Protein 3H2D (pdb70)

Nearest PDB structures (foldseek):
  6vpw-assembly1_A  TM=9.872E-01  e=1.056E-20  Vibrio vulnificus CMCP6
  6vpw-assembly1_B  TM=9.271E-01  e=1.042E-16  Vibrio vulnificus CMCP6
  3hm4-assembly1_B  TM=9.246E-01  e=8.366E-15  Oleidesulfovibrio alaskensis G20
  3h4y-assembly1_A-2  TM=9.123E-01  e=1.654E-13  Nitratidesulfovibrio vulgaris str. Hildenborough
  1xko-assembly1_A  TM=7.937E-01  e=7.129E-08  Thermotoga maritima

Organism: Shewanella oneidensis (strain ATCC 700550 / JCM 31522 / CIP 106686 / LMG 19005 / NCIMB 14063 / MR-1) (NCBI:txid211586)

CATH classification: 3.40.1550.10

Solvent-accessible surface area: 12640 Å² total

Secondary structure (DSSP, 8-state):
-HHHHHHHHHHHHHHHH--TT--EE----B---S---EEEEEEE--BTTB-EEEEEEE-HHHHHH--------SS--HHHHHHHHHHH--HHHHHHHHHHTT--------EEEEEEEE----SS-EE--EEETTEEEEEEEEE-/--GGGGHHHHHHHHHHHH-----PEE----B---S---EEEEEEE--BTTB-EEEEEEE-HHHHHH--------SS--HHHHHHHHHHH--HHHHHHHHHHTT--------EEEEEEEE---SSS-EE--EEETTEEEEEEEEE-

Radius of gyration: 18.41 Å; Cα contacts (8 Å, |Δi|>4): 681; chains: 2; bounding box: 40×49×47 Å

B-factor: mean 28.47, std 9.46, range [11.19, 102.25]

InterPro domains:
  IPR028051 Chemotaxis phosphatase CheX-like domain [PF13690] (42-140)
  IPR028976 CheC-like superfamily [G3DSA:3.40.1550.10] (1-154)
  IPR028976 CheC-like superfamily [SSF103039] (1-153)
  IPR038756 CheY-P phosphatase CheX-like [PTHR39452] (1-153)

Structure (mmCIF, N/CA/C/O backbone):
data_3H2D
#
_entry.id   3H2D
#
_cell.length_a   58.327
_cell.length_b   71.024
_cell.length_c   74.039
_cell.angle_alpha   90.000
_cell.angle_beta   90.000
_cell.angle_gamma   90.000
#
_symmetry.space_group_name_H-M   'P 21 21 21'
#
loop_
_entity.id
_entity.type
_entity.pdbx_description
1 polymer 'CheC-like superfamily protein'
2 non-polymer 'SULFATE ION'
3 non-polymer GLYCEROL
4 water water
#
loop_
_atom_site.group_PDB
_atom_site.id
_atom_site.type_symbol
_atom_site.label_atom_id
_atom_site.label_alt_id
_atom_site.label_comp_id
_atom_site.label_asym_id
_atom_site.label_entity_id
_atom_site.label_seq_id
_atom_site.pdbx_PDB_ins_code
_atom_site.Cartn_x
_atom_site.Cartn_y
_atom_site.Cartn_z
_atom_site.occupancy
_atom_site.B_iso_or_equiv
_atom_site.auth_seq_id
_atom_site.auth_comp_id
_atom_site.auth_asym_id
_atom_site.auth_atom_id
_atom_site.pdbx_PDB_model_num
ATOM 7 N N A ASN A 1 3 ? 35.675 24.458 0.832 0.50 51.62 2 ASN A N 1
ATOM 8 N N B ASN A 1 3 ? 35.639 24.460 0.868 0.50 51.63 2 ASN A N 1
ATOM 9 C CA A ASN A 1 3 ? 34.223 24.271 0.787 0.50 51.37 2 ASN A CA 1
ATOM 10 C CA B ASN A 1 3 ? 34.193 24.188 0.864 0.50 51.36 2 ASN A CA 1
ATOM 11 C C A ASN A 1 3 ? 33.806 22.912 0.215 0.50 51.00 2 ASN A C 1
ATOM 12 C C B ASN A 1 3 ? 33.837 22.847 0.230 0.50 51.00 2 ASN A C 1
ATOM 13 O O A ASN A 1 3 ? 33.295 22.065 0.945 0.50 51.54 2 ASN A O 1
ATOM 14 O O B ASN A 1 3 ? 33.391 21.941 0.934 0.50 51.53 2 ASN A O 1
ATOM 23 N N . VAL A 1 4 ? 34.024 22.707 -1.080 1.00 49.91 3 VAL A N 1
ATOM 24 C CA . VAL A 1 4 ? 33.750 21.424 -1.732 1.00 47.75 3 VAL A CA 1
ATOM 25 C C . VAL A 1 4 ? 34.785 20.423 -1.225 1.00 45.45 3 VAL A C 1
ATOM 26 O O . VAL A 1 4 ? 34.460 19.300 -0.851 1.00 41.17 3 VAL A O 1
ATOM 28 N N . ASN A 1 5 ? 36.034 20.882 -1.220 1.00 44.74 4 ASN A N 1
ATOM 29 C CA . ASN A 1 5 ? 37.197 20.095 -0.808 1.00 44.16 4 ASN A CA 1
ATOM 30 C C . ASN A 1 5 ? 37.038 19.411 0.551 1.00 40.38 4 ASN A C 1
ATOM 31 O O . ASN A 1 5 ? 37.323 18.224 0.664 1.00 41.30 4 ASN A O 1
ATOM 36 N N . PHE A 1 6 ? 36.625 20.136 1.589 1.00 35.72 5 PHE A N 1
ATOM 37 C CA . PHE A 1 6 ? 36.458 19.470 2.881 1.00 33.29 5 PHE A CA 1
ATOM 38 C C . PHE A 1 6 ? 35.090 18.795 3.030 1.00 32.04 5 PHE A C 1
ATOM 39 O O . PHE A 1 6 ? 35.030 17.769 3.692 1.00 32.67 5 PHE A O 1
ATOM 47 N N . ILE A 1 7 ? 34.019 19.301 2.404 1.00 29.53 6 ILE A N 1
ATOM 48 C CA . ILE A 1 7 ? 32.658 18.804 2.736 1.00 28.71 6 ILE A CA 1
ATOM 49 C C . ILE A 1 7 ? 32.185 17.611 1.913 1.00 26.02 6 ILE A C 1
ATOM 50 O O . ILE A 1 7 ? 31.501 16.728 2.401 1.00 25.48 6 ILE A O 1
ATOM 55 N N . ASN A 1 8 ? 32.610 17.546 0.674 1.00 28.16 7 ASN A N 1
ATOM 56 C CA . ASN A 1 8 ? 32.111 16.509 -0.251 1.00 26.65 7 ASN A CA 1
ATOM 57 C C . ASN A 1 8 ? 32.358 15.066 0.152 1.00 25.53 7 ASN A C 1
ATOM 58 O O . ASN A 1 8 ? 31.512 14.241 -0.117 1.00 24.10 7 ASN A O 1
ATOM 63 N N . PRO A 1 9 ? 33.536 14.753 0.733 1.00 24.82 8 PRO A N 1
ATOM 64 C CA . PRO A 1 9 ? 33.821 13.406 1.254 1.00 24.17 8 PRO A CA 1
ATOM 65 C C . PRO A 1 9 ? 32.753 12.893 2.214 1.00 22.69 8 PRO A C 1
ATOM 66 O O . PRO A 1 9 ? 32.404 11.720 2.165 1.00 21.77 8 PRO A O 1
ATOM 70 N N . PHE A 1 10 ? 32.270 13.774 3.084 1.00 21.90 9 PHE A N 1
ATOM 71 C CA . PHE A 1 10 ? 31.217 13.429 4.051 1.00 21.06 9 PHE A CA 1
ATOM 72 C C . PHE A 1 10 ? 29.933 13.107 3.329 1.00 23.22 9 PHE A C 1
ATOM 73 O O . PHE A 1 10 ? 29.264 12.111 3.650 1.00 25.71 9 PHE A O 1
ATOM 81 N N . LEU A 1 11 ? 29.587 13.938 2.350 1.00 23.34 10 LEU A N 1
ATOM 82 C CA . LEU A 1 11 ? 28.387 13.707 1.535 1.00 23.95 10 LEU A CA 1
ATOM 83 C C . LEU A 1 11 ? 28.510 12.401 0.741 1.00 25.79 10 LEU A C 1
ATOM 84 O O . LEU A 1 11 ? 27.588 11.624 0.744 1.00 25.80 10 LEU A O 1
ATOM 89 N N . GLN A 1 12 ? 29.674 12.134 0.131 1.00 27.37 11 GLN A N 1
ATOM 90 C CA . GLN A 1 12 ? 29.857 10.900 -0.649 1.00 28.92 11 GLN A CA 1
ATOM 91 C C . GLN A 1 12 ? 29.871 9.675 0.250 1.00 28.81 11 GLN A C 1
ATOM 92 O O . GLN A 1 12 ? 29.372 8.616 -0.117 1.00 30.09 11 GLN A O 1
ATOM 95 N N . SER A 1 13 ? 30.459 9.828 1.429 1.00 27.13 12 SER A N 1
ATOM 96 C CA . SER A 1 13 ? 30.520 8.744 2.368 1.00 27.33 12 SER A CA 1
ATOM 97 C C . SER A 1 13 ? 29.114 8.352 2.856 1.00 28.14 12 SER A C 1
ATOM 98 O O . SER A 1 13 ? 28.805 7.147 2.984 1.00 24.69 12 SER A O 1
ATOM 101 N N . LEU A 1 14 ? 28.252 9.341 3.103 1.00 26.31 13 LEU A N 1
ATOM 102 C CA . LEU A 1 14 ? 26.859 9.012 3.440 1.00 28.20 13 LEU A CA 1
ATOM 103 C C . LEU A 1 14 ? 26.150 8.287 2.301 1.00 29.81 13 LEU A C 1
ATOM 104 O O . LEU A 1 14 ? 25.448 7.323 2.522 1.00 30.54 13 LEU A O 1
ATOM 109 N N . LEU A 1 15 ? 26.285 8.817 1.098 1.00 32.42 14 LEU A N 1
ATOM 110 C CA . LEU A 1 15 ? 25.718 8.190 -0.091 1.00 32.97 14 LEU A CA 1
ATOM 111 C C . LEU A 1 15 ? 26.176 6.732 -0.190 1.00 32.63 14 LEU A C 1
ATOM 112 O O . LEU A 1 15 ? 25.370 5.841 -0.437 1.00 32.85 14 LEU A O 1
ATOM 117 N N A ASN A 1 16 ? 27.478 6.493 0.015 0.50 31.28 15 ASN A N 1
ATOM 118 N N B ASN A 1 16 ? 27.461 6.504 0.028 0.50 32.60 15 ASN A N 1
ATOM 119 C CA A ASN A 1 16 ? 28.039 5.135 -0.012 0.50 30.65 15 ASN A CA 1
ATOM 120 C CA B ASN A 1 16 ? 28.011 5.173 -0.054 0.50 33.06 15 ASN A CA 1
ATOM 121 C C A ASN A 1 16 ? 27.288 4.245 0.955 0.50 31.55 15 ASN A C 1
ATOM 122 C C B ASN A 1 16 ? 27.339 4.236 0.959 0.50 32.93 15 ASN A C 1
ATOM 123 O O A ASN A 1 16 ? 26.788 3.184 0.591 0.50 31.28 15 ASN A O 1
ATOM 124 O O B ASN A 1 16 ? 26.930 3.129 0.618 0.50 32.80 15 ASN A O 1
ATOM 133 N N . VAL A 1 17 ? 27.208 4.702 2.199 1.00 33.30 16 VAL A N 1
ATOM 134 C CA . VAL A 1 17 ? 26.566 3.951 3.259 1.00 33.80 16 VAL A CA 1
ATOM 135 C C . VAL A 1 17 ? 25.095 3.625 2.964 1.00 36.35 16 VAL A C 1
ATOM 136 O O . VAL A 1 17 ? 24.652 2.520 3.252 1.00 36.75 16 VAL A O 1
ATOM 140 N N . ILE A 1 18 ? 24.347 4.558 2.371 1.00 38.13 17 ILE A N 1
ATOM 141 C CA . ILE A 1 18 ? 22.960 4.258 1.932 1.00 40.08 17 ILE A CA 1
ATOM 142 C C . ILE A 1 18 ? 22.838 3.548 0.564 1.00 38.72 17 ILE A C 1
ATOM 143 O O . ILE A 1 18 ? 21.807 2.964 0.262 1.00 37.65 17 ILE A O 1
ATOM 148 N N . SER A 1 19 ? 23.883 3.571 -0.264 1.00 40.03 18 SER A N 1
ATOM 149 C CA . SER A 1 19 ? 23.858 2.799 -1.513 1.00 40.79 18 SER A CA 1
ATOM 150 C C . SER A 1 19 ? 23.728 1.300 -1.208 1.00 42.61 18 SER A C 1
ATOM 151 O O . SER A 1 19 ? 23.288 0.533 -2.060 1.00 43.26 18 SER A O 1
ATOM 154 N N . THR A 1 20 ? 24.104 0.906 0.007 1.00 42.98 19 THR A N 1
ATOM 155 C CA . THR A 1 20 ? 24.015 -0.487 0.442 1.00 45.27 19 THR A CA 1
ATOM 156 C C . THR A 1 20 ? 22.544 -0.964 0.595 1.00 47.03 19 THR A C 1
ATOM 157 O O . THR A 1 20 ? 22.302 -2.159 0.718 1.00 47.06 19 THR A O 1
ATOM 169 N N . ALA A 1 22 ? 19.503 -0.331 -1.485 1.00 47.59 21 ALA A N 1
ATOM 170 C CA . ALA A 1 22 ? 18.728 -0.004 -2.689 1.00 48.40 21 ALA A CA 1
ATOM 171 C C . ALA A 1 22 ? 17.228 -0.217 -2.461 1.00 49.12 21 ALA A C 1
ATOM 172 O O . ALA A 1 22 ? 16.402 0.473 -3.058 1.00 48.59 21 ALA A O 1
ATOM 174 N N . SER A 1 23 ? 16.899 -1.175 -1.592 1.00 50.02 22 SER A N 1
ATOM 175 C CA . SER A 1 23 ? 15.533 -1.385 -1.100 1.00 50.44 22 SER A CA 1
ATOM 176 C C . SER A 1 23 ? 14.796 -0.071 -0.769 1.00 49.54 22 SER A C 1
ATOM 177 O O . SER A 1 23 ? 13.674 0.148 -1.247 1.00 49.88 22 SER A O 1
ATOM 180 N N . LEU A 1 24 ? 15.423 0.793 0.034 1.00 47.82 23 LEU A N 1
ATOM 181 C CA . LEU A 1 24 ? 14.776 2.035 0.504 1.00 47.35 23 LEU A CA 1
ATOM 182 C C . LEU A 1 24 ? 14.444 3.002 -0.659 1.00 47.24 23 LEU A C 1
ATOM 183 O O . LEU A 1 24 ? 13.509 3.806 -0.553 1.00 45.22 23 LEU A O 1
ATOM 188 N N . GLU A 1 25 ? 15.235 2.923 -1.740 1.00 47.27 24 GLU A N 1
ATOM 189 C CA . GLU A 1 25 ? 15.111 3.817 -2.891 1.00 47.57 24 GLU A CA 1
ATOM 190 C C . GLU A 1 25 ? 15.240 5.271 -2.432 1.00 46.31 24 GLU A C 1
ATOM 191 O O . GLU A 1 25 ? 14.280 6.043 -2.487 1.00 47.50 24 GLU A O 1
ATOM 193 N N . LEU A 1 26 ? 16.422 5.621 -1.939 1.00 45.02 25 LEU A N 1
ATOM 194 C CA . LEU A 1 26 ? 16.660 6.961 -1.376 1.00 43.76 25 LEU A CA 1
ATOM 195 C C . LEU A 1 26 ? 17.171 7.880 -2.477 1.00 41.48 25 LEU A C 1
ATOM 196 O O . LEU A 1 26 ? 18.119 7.536 -3.177 1.00 43.93 25 LEU A O 1
ATOM 201 N N . THR A 1 27 ? 16.522 9.033 -2.641 1.00 37.50 26 THR A N 1
ATOM 202 C CA . THR A 1 27 ? 16.879 10.003 -3.674 1.00 33.13 26 THR A CA 1
ATOM 203 C C . THR A 1 27 ? 17.560 11.168 -2.979 1.00 31.69 26 THR A C 1
ATOM 204 O O . THR A 1 27 ? 16.915 11.876 -2.222 1.00 26.30 26 THR A O 1
ATOM 208 N N . PRO A 1 28 ? 18.855 11.372 -3.244 1.00 32.86 2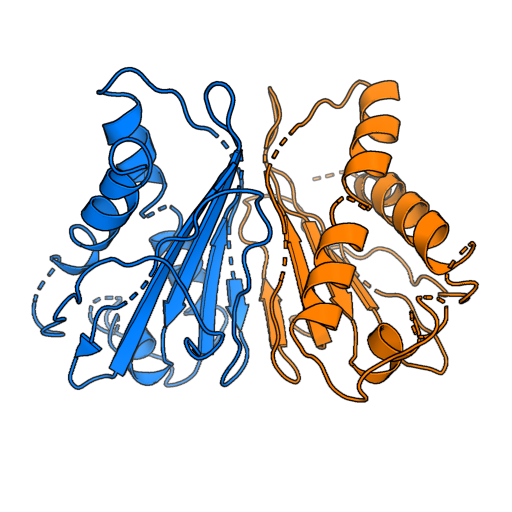7 PRO A N 1
ATOM 209 C CA . PRO A 1 28 ? 19.533 12.510 -2.640 1.00 33.07 27 PRO A CA 1
ATOM 210 C C . PRO A 1 28 ? 19.134 13.804 -3.343 1.00 30.37 27 PRO A C 1
ATOM 211 O O . PRO A 1 28 ? 18.889 13.802 -4.557 1.00 30.54 27 PRO A O 1
ATOM 215 N N . GLY A 1 29 ? 19.043 14.885 -2.580 1.00 27.26 28 GLY A N 1
ATOM 216 C CA . GLY A 1 29 ? 18.886 16.191 -3.144 1.00 25.96 28 GLY A CA 1
ATOM 217 C C . GLY A 1 29 ? 20.250 16.790 -3.456 1.00 26.20 28 GLY A C 1
ATOM 218 O O . GLY A 1 29 ? 21.284 16.140 -3.307 1.00 26.96 28 GLY A O 1
ATOM 219 N N . LYS A 1 30 ? 20.226 18.038 -3.872 1.00 23.15 29 LYS A N 1
ATOM 220 C CA . LYS A 1 30 ? 21.394 18.809 -4.205 1.00 25.08 29 LYS A CA 1
ATOM 221 C C . LYS A 1 30 ? 21.911 19.491 -2.930 1.00 26.12 29 LYS A C 1
ATOM 222 O O . LYS A 1 30 ? 21.159 20.192 -2.243 1.00 24.92 29 LYS A O 1
ATOM 225 N N . PRO A 1 31 ? 23.209 19.309 -2.616 1.00 24.91 30 PRO A N 1
ATOM 226 C CA . PRO A 1 31 ? 23.698 19.996 -1.437 1.00 23.90 30 PRO A CA 1
ATOM 227 C C . PRO A 1 31 ? 23.629 21.499 -1.593 1.00 22.96 30 PRO A C 1
ATOM 228 O O . PRO A 1 31 ? 23.869 22.025 -2.684 1.00 22.89 30 PRO A O 1
ATOM 232 N N . GLN A 1 32 ? 23.309 22.194 -0.517 1.00 21.88 31 GLN A N 1
ATOM 233 C CA . GLN A 1 32 ? 23.123 23.635 -0.568 1.00 25.22 31 GLN A CA 1
ATOM 234 C C . GLN A 1 32 ? 23.514 24.316 0.723 1.00 23.41 31 GLN A C 1
ATOM 235 O O . GLN A 1 32 ? 23.567 23.675 1.771 1.00 20.86 31 GLN A O 1
ATOM 241 N N . ILE A 1 33 ? 23.725 25.626 0.635 1.00 24.01 32 ILE A N 1
ATOM 242 C CA . ILE A 1 33 ? 23.926 26.441 1.844 1.00 26.79 32 ILE A CA 1
ATOM 243 C C . ILE A 1 33 ? 22.591 26.444 2.600 1.00 29.21 32 ILE A C 1
ATOM 244 O O . ILE A 1 33 ? 21.526 26.670 2.020 1.00 27.76 32 ILE A O 1
ATOM 249 N N . LYS A 1 34 ? 22.658 26.148 3.880 1.00 30.88 33 LYS A N 1
ATOM 250 C CA . LYS A 1 34 ? 21.486 26.076 4.702 1.00 33.73 33 LYS A CA 1
ATOM 251 C C . LYS A 1 34 ? 20.993 27.495 4.946 1.00 37.22 33 LYS A C 1
ATOM 252 O O . LYS A 1 34 ? 21.758 28.358 5.379 1.00 38.94 33 LYS A O 1
ATOM 258 N N . THR A 1 35 ? 19.717 27.723 4.673 1.00 40.72 34 THR A N 1
ATOM 259 C CA . THR A 1 35 ? 19.108 29.027 4.907 1.00 43.94 34 THR A CA 1
ATOM 260 C C . THR A 1 35 ? 17.694 28.916 5.505 1.00 45.21 34 THR A C 1
ATOM 261 O O . THR A 1 35 ? 16.808 29.694 5.181 1.00 47.01 34 THR A O 1
ATOM 265 N N . ASP A 1 36 ? 17.479 27.954 6.387 1.00 45.69 35 ASP A N 1
ATOM 266 C CA . ASP A 1 36 ? 16.315 28.013 7.294 1.00 47.24 35 ASP A CA 1
ATOM 267 C C . ASP A 1 36 ? 16.505 27.014 8.437 1.00 46.99 35 ASP A C 1
ATOM 268 O O . ASP A 1 36 ? 17.518 26.318 8.476 1.00 46.75 35 ASP A O 1
ATOM 273 N N . ASN A 1 37 ? 15.550 26.966 9.365 1.00 47.33 36 ASN A N 1
ATOM 274 C CA . ASN A 1 37 ? 15.545 25.947 10.428 1.00 48.42 36 ASN A CA 1
ATOM 275 C C . ASN A 1 37 ? 14.363 24.999 10.224 1.00 48.28 36 ASN A C 1
ATOM 276 O O . ASN A 1 37 ? 13.674 24.620 11.171 1.00 49.13 36 ASN A O 1
ATOM 278 N N . LEU A 1 38 ? 14.150 24.618 8.964 1.00 47.31 37 LEU A N 1
ATOM 279 C CA . LEU A 1 38 ? 13.068 23.722 8.589 1.00 45.20 37 LEU A CA 1
ATOM 280 C C . LEU A 1 38 ? 13.420 22.229 8.694 1.00 42.44 37 LEU A C 1
ATOM 281 O O . LEU A 1 38 ? 12.517 21.412 8.776 1.00 43.75 37 LEU A O 1
ATOM 283 N N . ALA A 1 39 ? 14.702 21.855 8.706 1.00 39.47 38 ALA A N 1
ATOM 284 C CA . ALA A 1 39 ? 15.102 20.426 8.674 1.00 37.21 38 ALA A CA 1
ATOM 285 C C . ALA A 1 39 ? 14.907 19.689 10.004 1.00 37.17 38 ALA A C 1
ATOM 286 O O . ALA A 1 39 ? 15.819 19.616 10.855 1.00 41.11 38 ALA A O 1
ATOM 288 N N . LYS A 1 40 ? 13.743 19.081 10.153 1.00 32.30 39 LYS A N 1
ATOM 289 C CA . LYS A 1 40 ? 13.388 18.424 11.379 1.00 28.84 39 LYS A CA 1
ATOM 290 C C . LYS A 1 40 ? 13.537 16.915 11.238 1.00 27.49 39 LYS A C 1
ATOM 291 O O . LYS A 1 40 ? 13.436 16.363 10.139 1.00 24.68 39 LYS A O 1
ATOM 297 N N . GLY A 1 41 ? 13.776 16.259 12.363 1.00 25.29 40 GLY A N 1
ATOM 298 C CA . GLY A 1 41 ? 13.784 14.820 12.403 1.00 24.51 40 GLY A CA 1
ATOM 299 C C . GLY A 1 41 ? 13.508 14.340 13.809 1.00 23.05 40 GLY A C 1
ATOM 300 O O . GLY A 1 41 ? 13.230 15.143 14.731 1.00 22.06 40 GLY A O 1
ATOM 301 N N . ASP A 1 42 ? 13.586 13.031 13.960 1.00 21.37 41 ASP A N 1
ATOM 302 C CA . ASP A 1 42 ? 13.217 12.358 15.219 1.00 20.87 41 ASP A CA 1
ATOM 303 C C . ASP A 1 42 ? 14.382 11.720 15.930 1.00 22.53 41 ASP A C 1
ATOM 304 O O . ASP A 1 42 ? 14.317 11.446 17.132 1.00 20.12 41 ASP A O 1
ATOM 309 N N . VAL A 1 43 ? 15.440 11.425 15.181 1.00 21.48 42 VAL A N 1
ATOM 310 C CA . VAL A 1 43 ? 16.679 10.945 15.796 1.00 20.76 42 VAL A CA 1
ATOM 311 C C . VAL A 1 43 ? 17.830 11.459 14.972 1.00 19.74 42 VAL A C 1
ATOM 312 O O . VAL A 1 43 ? 17.760 11.416 13.736 1.00 21.85 42 VAL A O 1
ATOM 316 N N . SER A 1 44 ? 18.890 11.933 15.632 1.00 20.43 43 SER A N 1
ATOM 317 C CA . SER A 1 44 ? 20.064 12.454 14.910 1.00 19.33 43 SER A CA 1
ATOM 318 C C . SER A 1 44 ? 21.403 11.992 15.516 1.00 20.20 43 SER A C 1
ATOM 319 O O . SER A 1 44 ? 21.550 11.889 16.724 1.00 21.26 43 SER A O 1
ATOM 322 N N . GLY A 1 45 ? 22.393 11.774 14.662 1.00 18.47 44 GLY A N 1
ATOM 323 C CA . GLY A 1 45 ? 23.783 11.532 15.104 1.00 20.70 44 GLY A CA 1
ATOM 324 C C . GLY A 1 45 ? 24.584 12.804 14.847 1.00 21.35 44 GLY A C 1
ATOM 325 O O . GLY A 1 45 ? 24.472 13.374 13.754 1.00 22.08 44 GLY A O 1
ATOM 326 N N . LEU A 1 46 ? 25.386 13.221 15.839 1.00 20.88 45 LEU A N 1
ATOM 327 C CA . LEU A 1 46 ? 26.130 14.456 15.789 1.00 22.40 45 LEU A CA 1
ATOM 328 C C . LEU A 1 46 ? 27.584 14.155 16.213 1.00 20.86 45 LEU A C 1
ATOM 329 O O . LEU A 1 46 ? 27.814 13.357 17.141 1.00 22.02 45 LEU A O 1
ATOM 334 N N . ILE A 1 47 ? 28.547 14.792 15.560 1.00 22.74 46 ILE A N 1
ATOM 335 C CA . ILE A 1 47 ? 29.956 14.559 15.870 1.00 23.06 46 ILE A CA 1
ATOM 336 C C . ILE A 1 47 ? 30.777 15.814 15.526 1.00 22.92 46 ILE A C 1
ATOM 337 O O . ILE A 1 47 ? 30.563 16.445 14.500 1.00 22.97 46 ILE A O 1
ATOM 342 N N . GLY A 1 48 ? 31.750 16.126 16.372 1.00 19.84 47 GLY A N 1
ATOM 343 C CA . GLY A 1 48 ? 32.675 17.217 16.132 1.00 20.58 47 GLY A CA 1
ATOM 344 C C . GLY A 1 48 ? 33.945 16.686 15.496 1.00 21.83 47 GLY A C 1
ATOM 345 O O . GLY A 1 48 ? 34.252 15.499 15.604 1.00 20.75 47 GLY A O 1
ATOM 354 N N . VAL A 1 50 ? 38.235 18.078 14.348 1.00 17.81 49 VAL A N 1
ATOM 355 C CA . VAL A 1 50 ? 39.282 19.109 14.290 1.00 20.23 49 VAL A CA 1
ATOM 356 C C . VAL A 1 50 ? 40.203 18.687 13.128 1.00 23.63 49 VAL A C 1
ATOM 357 O O . VAL A 1 50 ? 40.508 17.489 12.993 1.00 24.74 49 VAL A O 1
ATOM 361 N N . GLY A 1 51 ? 40.577 19.650 12.289 1.00 23.44 50 GLY A N 1
ATOM 362 C CA . GLY A 1 51 ? 41.396 19.417 11.073 1.00 24.22 50 GLY A CA 1
ATOM 363 C C . GLY A 1 51 ? 42.444 20.497 10.874 1.00 25.59 50 GLY A C 1
ATOM 364 O O . GLY A 1 51 ? 42.666 21.287 11.793 1.00 24.61 50 GLY A O 1
ATOM 365 N N . PRO A 1 52 ? 43.127 20.510 9.688 1.00 26.27 51 PRO A N 1
ATOM 366 C CA . PRO A 1 52 ? 44.211 21.441 9.395 1.00 27.11 51 PRO A CA 1
ATOM 367 C C . PRO A 1 52 ? 43.671 22.847 9.375 1.00 26.04 51 PRO A C 1
ATOM 368 O O . PRO A 1 52 ? 42.864 23.201 8.499 1.00 25.02 51 PRO A O 1
ATOM 372 N N . GLN A 1 53 ? 44.074 23.609 10.371 1.00 25.34 52 GLN A N 1
ATOM 373 C CA . GLN A 1 53 ? 43.663 24.995 10.481 1.00 26.93 52 GLN A CA 1
ATOM 374 C C . GLN A 1 53 ? 42.141 25.103 10.492 1.00 24.67 52 GLN A C 1
ATOM 375 O O . GLN A 1 53 ? 41.599 26.164 10.158 1.00 24.81 52 GLN A O 1
ATOM 381 N N . THR A 1 54 ? 41.456 24.028 10.880 1.00 23.40 53 THR A N 1
ATOM 382 C CA . THR A 1 54 ? 40.025 24.032 10.893 1.00 20.51 53 THR A CA 1
ATOM 383 C C . THR A 1 54 ? 39.362 23.137 11.954 1.00 20.33 53 THR A C 1
ATOM 384 O O . THR A 1 54 ? 39.961 22.223 12.558 1.00 21.41 53 THR A O 1
ATOM 388 N N . LYS A 1 55 ? 38.110 23.466 12.197 1.00 16.76 54 LYS A N 1
ATOM 389 C CA . LYS A 1 55 ? 37.284 22.664 13.078 1.00 17.93 54 LYS A CA 1
ATOM 390 C C . LYS A 1 55 ? 35.880 22.763 12.614 1.00 15.55 54 LYS A C 1
ATOM 391 O O . LYS A 1 55 ? 35.538 23.672 11.902 1.00 16.74 54 LYS A O 1
ATOM 397 N N . GLY A 1 56 ? 35.076 21.803 13.003 1.00 18.84 55 GLY A N 1
ATOM 398 C CA . GLY A 1 56 ? 33.736 21.771 12.568 1.00 19.48 55 GLY A CA 1
ATOM 399 C C . GLY A 1 56 ? 32.917 20.642 13.120 1.00 18.57 55 GLY A C 1
ATOM 400 O O . GLY A 1 56 ? 33.242 20.015 14.141 1.00 18.08 55 GLY A O 1
ATOM 401 N N . SER A 1 57 ? 31.805 20.416 12.428 1.00 16.47 56 SER A N 1
ATOM 402 C CA . SER A 1 57 ? 30.739 19.590 12.938 1.00 19.46 56 SER A CA 1
ATOM 403 C C . SER A 1 57 ? 29.906 18.939 11.841 1.00 19.51 56 SER A C 1
ATOM 404 O O . SER A 1 57 ? 29.784 19.459 10.718 1.00 19.61 56 SER A O 1
ATOM 407 N N . LEU A 1 58 ? 29.339 17.798 12.196 1.00 19.52 57 LEU A N 1
ATOM 408 C CA . LEU A 1 58 ? 28.473 17.038 11.285 1.00 21.20 57 LEU A CA 1
ATOM 409 C C . LEU A 1 58 ? 27.304 16.451 12.055 1.00 21.18 57 LEU A C 1
ATOM 410 O O . LEU A 1 58 ? 27.451 16.052 13.210 1.00 21.18 57 LEU A O 1
ATOM 415 N N . SER A 1 59 ? 26.133 16.444 11.418 1.00 19.26 58 SER A N 1
ATOM 416 C CA . SER A 1 59 ? 24.965 15.784 11.935 1.00 21.17 58 SER A CA 1
ATOM 417 C C . SER A 1 59 ? 24.225 15.092 10.791 1.00 20.32 58 SER A C 1
ATOM 418 O O . SER A 1 59 ? 24.238 15.553 9.634 1.00 20.40 58 SER A O 1
ATOM 421 N N . ILE A 1 60 ? 23.593 13.979 11.133 1.00 18.13 59 ILE A N 1
ATOM 422 C CA . ILE A 1 60 ? 22.693 13.240 10.237 1.00 19.34 59 ILE A CA 1
ATOM 423 C C . ILE A 1 60 ? 21.401 13.038 11.005 1.00 19.71 59 ILE A C 1
ATOM 424 O O . ILE A 1 60 ? 21.414 12.469 12.097 1.00 19.98 59 ILE A O 1
ATOM 429 N N . THR A 1 61 ? 20.305 13.545 10.432 1.00 21.65 60 THR A N 1
ATOM 430 C CA . THR A 1 61 ? 18.990 13.583 11.079 1.00 21.50 60 THR A CA 1
ATOM 431 C C . THR A 1 61 ? 18.045 12.706 10.260 1.00 19.52 60 THR A C 1
ATOM 432 O O . THR A 1 61 ? 18.072 12.782 9.048 1.00 18.70 60 THR A O 1
ATOM 436 N N . PHE A 1 62 ? 17.270 11.852 10.919 1.00 18.89 61 PHE A N 1
ATOM 437 C CA . PHE A 1 62 ? 16.323 10.960 10.250 1.00 19.58 61 PHE A CA 1
ATOM 438 C C . PHE A 1 62 ? 14.925 11.121 10.794 1.00 18.63 61 PHE A C 1
ATOM 439 O O . PHE A 1 62 ? 14.765 11.260 11.997 1.00 18.48 61 PHE A O 1
ATOM 447 N N . GLU A 1 63 ? 13.917 10.987 9.935 1.00 20.76 62 GLU A N 1
ATOM 448 C CA . GLU A 1 63 ? 12.541 10.774 10.394 1.00 21.75 62 GL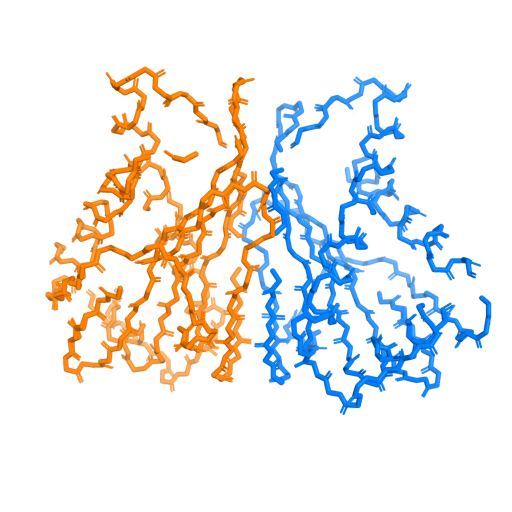U A CA 1
ATOM 449 C C . GLU A 1 63 ? 12.438 9.356 10.898 1.00 20.78 62 GLU A C 1
ATOM 450 O O . GLU A 1 63 ? 13.134 8.459 10.404 1.00 19.53 62 GLU A O 1
ATOM 456 N N . GLN A 1 64 ? 11.609 9.151 11.911 1.00 19.30 63 GLN A N 1
ATOM 457 C CA . GLN A 1 64 ? 11.419 7.836 12.517 1.00 21.31 63 GLN A CA 1
ATOM 458 C C . GLN A 1 64 ? 11.127 6.714 11.492 1.00 19.76 63 GLN A C 1
ATOM 459 O O . GLN A 1 64 ? 11.710 5.612 11.550 1.00 22.54 63 GLN A O 1
ATOM 465 N N . LYS A 1 65 ? 10.192 6.935 10.581 1.00 21.76 64 LYS A N 1
ATOM 466 C CA . LYS A 1 65 ? 9.792 5.835 9.696 1.00 22.64 64 LYS A CA 1
ATOM 467 C C . LYS A 1 65 ? 10.990 5.348 8.853 1.00 20.56 64 LYS A C 1
ATOM 468 O O . LYS A 1 65 ? 11.130 4.147 8.572 1.00 18.66 64 LYS A O 1
ATOM 474 N N . LEU A 1 66 ? 11.864 6.281 8.481 1.00 19.75 65 LEU A N 1
ATOM 475 C CA . LEU A 1 66 ? 12.994 5.984 7.634 1.00 19.87 65 LEU A CA 1
ATOM 476 C C . LEU A 1 66 ? 14.059 5.229 8.394 1.00 21.80 65 LEU A C 1
ATOM 477 O O . LEU A 1 66 ? 14.598 4.230 7.882 1.00 18.90 65 LEU A O 1
ATOM 482 N N . VAL A 1 67 ? 14.369 5.708 9.604 1.00 21.92 66 VAL A N 1
ATOM 483 C CA . VAL A 1 67 ? 15.393 5.065 10.439 1.00 21.02 66 VAL A CA 1
ATOM 484 C C . VAL A 1 67 ? 14.983 3.644 10.798 1.00 20.64 66 VAL A C 1
ATOM 485 O O . VAL A 1 67 ? 15.823 2.740 10.817 1.00 20.32 66 VAL A O 1
ATOM 489 N N . LEU A 1 68 ? 13.690 3.422 11.021 1.00 19.35 67 LEU A N 1
ATOM 490 C CA . LEU A 1 68 ? 13.218 2.073 11.310 1.00 19.85 67 LEU A CA 1
ATOM 491 C C . LEU A 1 68 ? 13.345 1.114 10.126 1.00 19.30 67 LEU A C 1
ATOM 492 O O . LEU A 1 68 ? 13.667 -0.066 10.325 1.00 18.37 67 LEU A O 1
ATOM 497 N N . GLN A 1 69 ? 13.115 1.598 8.898 1.00 18.86 68 GLN A N 1
ATOM 498 C CA . GLN A 1 69 ? 13.381 0.786 7.736 1.00 20.20 68 GLN A CA 1
ATOM 499 C C . GLN A 1 69 ? 14.875 0.540 7.498 1.00 18.18 68 GLN A C 1
ATOM 500 O O . GLN A 1 69 ? 15.268 -0.532 6.976 1.00 17.82 68 GLN A O 1
ATOM 506 N N . ILE A 1 70 ? 15.701 1.529 7.824 1.00 18.37 69 ILE A N 1
ATOM 507 C CA . ILE A 1 70 ? 17.162 1.317 7.792 1.00 21.11 69 ILE A CA 1
ATOM 508 C C . ILE A 1 70 ? 17.570 0.200 8.749 1.00 20.70 69 ILE A C 1
ATOM 509 O O . ILE A 1 70 ? 18.303 -0.723 8.378 1.00 21.16 69 ILE A O 1
ATOM 522 N N . GLN A 1 72 ? 15.584 -2.236 9.726 1.00 20.69 71 GLN A N 1
ATOM 523 C CA . GLN A 1 72 ? 15.090 -3.473 9.136 1.00 20.75 71 GLN A CA 1
ATOM 524 C C . GLN A 1 72 ? 16.092 -4.056 8.140 1.00 19.27 71 GLN A C 1
ATOM 525 O O . GLN A 1 72 ? 16.349 -5.278 8.143 1.00 16.39 71 GLN A O 1
ATOM 531 N N . ASN A 1 73 ? 16.638 -3.189 7.275 1.00 20.29 72 ASN A N 1
ATOM 532 C CA . ASN A 1 73 ? 17.576 -3.599 6.244 1.00 22.71 72 ASN A CA 1
ATOM 533 C C . ASN A 1 73 ? 18.916 -4.037 6.798 1.00 24.54 72 ASN A C 1
ATOM 534 O O . ASN A 1 73 ? 19.502 -4.993 6.301 1.00 25.10 72 ASN A O 1
ATOM 547 N N . LEU A 1 75 ? 19.704 -4.831 10.149 1.00 24.84 74 LEU A N 1
ATOM 548 C CA . LEU A 1 75 ? 19.700 -5.772 11.270 1.00 25.56 74 LEU A CA 1
ATOM 549 C C . LEU A 1 75 ? 18.574 -6.760 11.251 1.00 24.15 74 LEU A C 1
ATOM 550 O O . LEU A 1 75 ? 18.492 -7.631 12.105 1.00 24.32 74 LEU A O 1
ATOM 555 N N . GLY A 1 76 ? 17.683 -6.646 10.282 1.00 23.42 75 GLY A N 1
ATOM 556 C CA . GLY A 1 76 ? 16.637 -7.595 10.160 1.00 21.50 75 GLY A CA 1
ATOM 557 C C . GLY A 1 76 ? 15.481 -7.469 11.124 1.00 22.69 75 GLY A C 1
ATOM 558 O O . GLY A 1 76 ? 14.625 -8.354 11.158 1.00 23.21 75 GLY A O 1
ATOM 559 N N . GLU A 1 77 ? 15.423 -6.372 11.873 1.00 23.59 76 GLU A N 1
ATOM 560 C CA . GLU A 1 77 ? 14.326 -6.154 12.802 1.00 26.07 76 GLU A CA 1
ATOM 561 C C . GLU A 1 77 ? 14.021 -4.694 12.951 1.00 24.54 76 GLU A C 1
ATOM 562 O O . GLU A 1 77 ? 14.818 -3.864 12.606 1.00 24.46 76 GLU A O 1
ATOM 568 N N . ASN A 1 78 ? 12.865 -4.366 13.489 1.00 25.90 77 ASN A N 1
ATOM 569 C CA . ASN A 1 78 ? 12.765 -3.063 14.094 1.00 28.92 77 ASN A CA 1
ATOM 570 C C . ASN A 1 78 ? 11.698 -2.962 15.152 1.00 27.57 77 ASN A C 1
ATOM 571 O O . ASN A 1 78 ? 10.622 -3.559 15.030 1.00 25.05 77 ASN A O 1
ATOM 576 N N . PRO A 1 79 ? 12.001 -2.184 16.181 1.00 28.34 78 PRO A N 1
ATOM 577 C CA . PRO A 1 79 ? 11.163 -2.112 17.371 1.00 27.80 78 PRO A CA 1
ATOM 578 C C . PRO A 1 79 ? 9.972 -1.205 17.245 1.00 28.65 78 PRO A C 1
ATOM 579 O O . PRO A 1 79 ? 9.210 -1.082 18.196 1.00 29.78 78 PRO A O 1
ATOM 583 N N . GLY A 1 80 ? 9.802 -0.544 16.111 1.00 27.61 79 GLY A N 1
ATOM 584 C CA . GLY A 1 80 ? 8.629 0.286 15.925 1.00 26.87 79 GLY A CA 1
ATOM 585 C C . GLY A 1 80 ? 8.662 1.573 16.728 1.00 26.44 79 GLY A C 1
ATOM 586 O O . GLY A 1 80 ? 7.641 2.233 16.861 1.00 24.61 79 GLY A O 1
ATOM 587 N N . LYS A 1 81 ? 9.844 1.947 17.211 1.00 26.17 80 LYS A N 1
ATOM 588 C CA . LYS A 1 81 ? 10.041 3.164 17.973 1.00 27.37 80 LYS A CA 1
ATOM 589 C C . LYS A 1 81 ? 11.541 3.425 18.134 1.00 27.33 80 LYS A C 1
ATOM 590 O O . LYS A 1 81 ? 12.344 2.535 18.018 1.00 25.97 80 LYS A O 1
ATOM 596 N N . ILE A 1 82 ? 11.898 4.641 18.483 1.00 27.57 81 ILE A N 1
ATOM 597 C CA . ILE A 1 82 ? 13.295 4.975 18.715 1.00 28.61 81 ILE A CA 1
ATOM 598 C C . ILE A 1 82 ? 13.661 4.520 20.123 1.00 28.71 81 ILE A C 1
ATOM 599 O O . ILE A 1 82 ? 13.173 5.086 21.082 1.00 32.33 81 ILE A O 1
ATOM 604 N N . ASN A 1 83 ? 14.455 3.463 20.245 1.00 28.70 82 ASN A N 1
ATOM 605 C CA . ASN A 1 83 ? 14.933 2.966 21.539 1.00 28.89 82 ASN A CA 1
ATOM 606 C C . ASN A 1 83 ? 16.456 2.978 21.510 1.00 29.11 82 ASN A C 1
ATOM 607 O O . ASN A 1 83 ? 17.035 3.486 20.550 1.00 26.26 82 ASN A O 1
ATOM 612 N N . GLU A 1 84 ? 17.094 2.426 22.530 1.00 28.27 83 GLU A N 1
ATOM 613 C CA . GLU A 1 84 ? 18.556 2.360 22.603 1.00 29.92 83 GLU A CA 1
ATOM 614 C C . GLU A 1 84 ? 19.221 1.648 21.437 1.00 27.23 83 GLU A C 1
ATOM 615 O O . GLU A 1 84 ? 20.273 2.071 21.002 1.00 27.09 83 GLU A O 1
ATOM 621 N N A GLU A 1 85 ? 18.593 0.570 20.949 0.50 26.69 84 GLU A N 1
ATOM 622 N N B GLU A 1 85 ? 18.622 0.587 20.919 0.50 25.87 84 GLU A N 1
ATOM 623 C CA A GLU A 1 85 ? 19.066 -0.173 19.761 0.50 26.74 84 GLU A CA 1
ATOM 624 C CA B GLU A 1 85 ? 19.225 -0.105 19.783 0.50 25.07 84 GLU A CA 1
ATOM 625 C C A GLU A 1 85 ? 19.196 0.758 18.558 0.50 24.49 84 GLU A C 1
ATOM 626 C C B GLU A 1 85 ? 19.200 0.745 18.505 0.50 23.58 84 GLU A C 1
ATOM 627 O O A GLU A 1 85 ? 20.196 0.745 17.825 0.50 24.56 84 GLU A O 1
ATOM 628 O O B GLU A 1 85 ? 20.130 0.689 17.678 0.50 23.10 84 GLU A O 1
ATOM 639 N N . VAL A 1 86 ? 18.150 1.545 18.343 1.00 22.24 85 VAL A N 1
ATOM 640 C CA . VAL A 1 86 ? 18.092 2.494 17.242 1.00 22.42 85 VAL A CA 1
ATOM 641 C C . VAL A 1 86 ? 19.120 3.610 17.418 1.00 22.35 85 VAL A C 1
ATOM 642 O O . VAL A 1 86 ? 19.779 3.956 16.452 1.00 23.18 85 VAL A O 1
ATOM 646 N N . THR A 1 87 ? 19.234 4.183 18.631 1.00 22.46 86 THR A N 1
ATOM 647 C CA . THR A 1 87 ? 20.229 5.260 18.837 1.00 22.47 86 THR A CA 1
ATOM 648 C C . THR A 1 87 ? 21.646 4.680 18.655 1.00 23.22 86 THR A C 1
ATOM 649 O O . THR A 1 87 ? 22.499 5.323 18.104 1.00 22.79 86 THR A O 1
ATOM 653 N N . ASP A 1 88 ? 21.867 3.449 19.070 1.00 24.46 87 ASP A N 1
ATOM 654 C CA . ASP A 1 88 ? 23.158 2.795 18.815 1.00 25.45 87 ASP A CA 1
ATOM 655 C C . ASP A 1 88 ? 23.481 2.709 17.310 1.00 24.42 87 ASP A C 1
ATOM 656 O O . ASP A 1 88 ? 24.591 2.987 16.884 1.00 24.67 87 ASP A O 1
ATOM 661 N N . LEU A 1 89 ? 22.517 2.275 16.515 1.00 22.18 88 LEU A N 1
ATOM 662 C CA . LEU A 1 89 ? 22.707 2.151 15.095 1.00 21.21 88 LEU A CA 1
ATOM 663 C C . LEU A 1 89 ? 22.957 3.530 14.491 1.00 19.59 88 LEU A C 1
ATOM 664 O O . LEU A 1 89 ? 23.795 3.687 13.623 1.00 20.57 88 LEU A O 1
ATOM 669 N N . VAL A 1 90 ? 22.242 4.543 14.937 1.00 20.05 89 VAL A N 1
ATOM 670 C CA . VAL A 1 90 ? 22.507 5.907 14.439 1.00 21.12 89 VAL A CA 1
ATOM 671 C C . VAL A 1 90 ? 23.952 6.390 14.745 1.00 21.30 89 VAL A C 1
ATOM 672 O O . VAL A 1 90 ? 24.656 7.013 13.888 1.00 20.77 89 VAL A O 1
ATOM 676 N N . GLY A 1 91 ? 24.412 6.073 15.932 1.00 21.63 90 GLY A N 1
ATOM 677 C CA . GLY A 1 91 ? 25.786 6.382 16.316 1.00 22.56 90 GLY A CA 1
ATOM 678 C C . GLY A 1 91 ? 26.805 5.667 15.452 1.00 21.92 90 GLY A C 1
ATOM 679 O O . GLY A 1 91 ? 27.841 6.232 15.078 1.00 23.19 90 GLY A O 1
ATOM 680 N N . GLU A 1 92 ? 26.512 4.422 15.104 1.00 21.73 91 GLU A N 1
ATOM 681 C CA . GLU A 1 92 ? 27.402 3.633 14.280 1.00 21.59 91 GLU A CA 1
ATOM 682 C C . GLU A 1 92 ? 27.405 4.143 12.853 1.00 21.45 91 GLU A C 1
ATOM 683 O O . GLU A 1 92 ? 28.456 4.241 12.216 1.00 18.40 91 GLU A O 1
ATOM 689 N N . ILE A 1 93 ? 26.238 4.480 12.332 1.00 21.11 92 ILE A N 1
ATOM 690 C CA . ILE A 1 93 ? 26.193 5.062 10.966 1.00 21.54 92 ILE A CA 1
ATOM 691 C C . ILE A 1 93 ? 26.984 6.380 10.942 1.00 20.95 92 ILE A C 1
ATOM 692 O O . ILE A 1 93 ? 27.686 6.663 9.981 1.00 20.81 92 ILE A O 1
ATOM 697 N N . THR A 1 94 ? 26.868 7.160 12.008 1.00 21.88 93 THR A N 1
ATOM 698 C CA . THR A 1 94 ? 27.587 8.427 12.114 1.00 22.31 93 THR A CA 1
ATOM 699 C C . THR A 1 94 ? 29.114 8.185 12.090 1.00 22.51 93 THR A C 1
ATOM 700 O O . THR A 1 94 ? 29.845 8.867 11.354 1.00 22.29 93 THR A O 1
ATOM 704 N N . ASN A 1 95 ? 29.575 7.194 12.828 1.00 22.56 94 ASN A N 1
ATOM 705 C CA . ASN A 1 95 ? 30.983 6.795 12.782 1.00 24.11 94 ASN A CA 1
ATOM 706 C C . ASN A 1 95 ? 31.447 6.288 11.429 1.00 23.65 94 ASN A C 1
ATOM 707 O O . ASN A 1 95 ? 32.589 6.531 11.007 1.00 23.17 94 ASN A O 1
ATOM 720 N N . VAL A 1 97 ? 30.138 7.068 8.451 1.00 20.56 96 VAL A N 1
ATOM 721 C CA . VAL A 1 97 ? 30.108 8.198 7.527 1.00 22.26 96 VAL A CA 1
ATOM 722 C C . VAL A 1 97 ? 31.343 9.071 7.747 1.00 20.76 96 VAL A C 1
ATOM 723 O O . VAL A 1 97 ? 32.067 9.353 6.785 1.00 19.59 96 VAL A O 1
ATOM 727 N N . THR A 1 98 ? 31.626 9.398 8.996 1.00 20.47 97 THR A N 1
ATOM 728 C CA . THR A 1 98 ? 32.804 10.210 9.329 1.00 21.28 97 THR A CA 1
ATOM 729 C C . THR A 1 98 ? 34.126 9.458 9.145 1.00 21.85 97 THR A C 1
ATOM 730 O O . THR A 1 98 ? 35.087 10.025 8.621 1.00 20.90 97 THR A O 1
ATOM 734 N N . GLY A 1 99 ? 34.130 8.166 9.460 1.00 19.91 98 GLY A N 1
ATOM 735 C CA . GLY A 1 99 ? 35.286 7.332 9.266 1.00 21.29 98 GLY A CA 1
ATOM 736 C C . GLY A 1 99 ? 35.699 7.247 7.799 1.00 19.07 98 GLY A C 1
ATOM 737 O O . GLY A 1 99 ? 36.873 7.344 7.461 1.00 17.50 98 GLY A O 1
ATOM 738 N N . GLY A 1 100 ? 34.707 7.031 6.933 1.00 18.15 99 GLY A N 1
ATOM 739 C CA . GLY A 1 100 ? 34.928 6.987 5.492 1.00 18.55 99 GLY A CA 1
ATOM 740 C C . GLY A 1 100 ? 35.494 8.267 4.946 1.00 18.37 99 GLY A C 1
ATOM 741 O O . GLY A 1 100 ? 36.466 8.260 4.202 1.00 18.63 99 GLY A O 1
ATOM 742 N N . ALA A 1 101 ? 34.892 9.374 5.348 1.00 18.71 100 ALA A N 1
ATOM 743 C CA . ALA A 1 101 ? 35.366 10.691 4.979 1.00 18.74 100 ALA A CA 1
ATOM 744 C C . ALA A 1 101 ? 36.786 10.945 5.488 1.00 16.49 100 ALA A C 1
ATOM 745 O O . ALA A 1 101 ? 37.578 11.555 4.765 1.00 15.96 100 ALA A O 1
ATOM 747 N N . LYS A 1 102 ? 37.094 10.507 6.707 1.00 16.75 101 LYS A N 1
ATOM 748 C CA . LYS A 1 102 ? 38.410 10.670 7.264 1.00 16.47 101 LYS A CA 1
ATOM 749 C C . LYS A 1 102 ? 39.434 9.988 6.385 1.00 14.50 101 LYS A C 1
ATOM 750 O O . LYS A 1 102 ? 40.499 10.553 6.130 1.00 15.31 101 LYS A O 1
ATOM 756 N N . ASN A 1 103 ? 39.119 8.784 5.915 1.00 14.38 102 ASN A N 1
ATOM 757 C CA . ASN A 1 103 ? 39.994 8.108 4.985 1.00 14.24 102 ASN A CA 1
ATOM 758 C C . ASN A 1 103 ? 40.195 8.841 3.650 1.00 11.89 102 ASN A C 1
ATOM 759 O O . ASN A 1 103 ? 41.308 8.959 3.145 1.00 11.53 102 ASN A O 1
ATOM 764 N N . LEU A 1 104 ? 39.104 9.280 3.060 1.00 14.14 103 LEU A N 1
ATOM 765 C CA . LEU A 1 104 ? 39.157 9.988 1.791 1.00 14.39 103 LEU A CA 1
ATOM 766 C C . LEU A 1 104 ? 39.941 11.286 1.931 1.00 13.21 103 LEU A C 1
ATOM 767 O O . LEU A 1 104 ? 40.780 11.552 1.121 1.00 12.64 103 LEU A O 1
ATOM 772 N N . LEU A 1 105 ? 39.669 12.069 2.964 1.00 11.76 104 LEU A N 1
ATOM 773 C CA . LEU A 1 105 ? 40.455 13.291 3.198 1.00 14.42 104 LEU A CA 1
ATOM 774 C C . LEU A 1 105 ? 41.948 12.996 3.474 1.00 12.46 104 LEU A C 1
ATOM 775 O O . LEU A 1 105 ? 42.851 13.696 3.004 1.00 11.91 104 LEU A O 1
ATOM 780 N N . GLY A 1 106 ? 42.214 11.938 4.235 1.00 13.86 105 GLY A N 1
ATOM 781 C CA . GLY A 1 106 ? 43.598 11.530 4.494 1.00 14.15 105 GLY A CA 1
ATOM 782 C C . GLY A 1 106 ? 44.363 11.148 3.262 1.00 13.00 105 GLY A C 1
ATOM 783 O O . GLY A 1 106 ? 45.540 11.475 3.103 1.00 13.38 105 GLY A O 1
ATOM 784 N N A GLN A 1 107 ? 43.649 10.452 2.381 0.50 15.65 106 GLN A N 1
ATOM 785 N N B GLN A 1 107 ? 43.706 10.467 2.335 0.50 14.92 106 GLN A N 1
ATOM 786 C CA A GLN A 1 107 ? 44.138 10.072 1.068 0.50 17.94 106 GLN A CA 1
ATOM 787 C CA B GLN A 1 107 ? 44.408 10.070 1.130 0.50 16.48 106 GLN A CA 1
ATOM 788 C C A GLN A 1 107 ? 44.606 11.311 0.330 0.50 17.18 106 GLN A C 1
ATOM 789 C C B GLN A 1 107 ? 44.607 11.304 0.233 0.50 16.59 106 GLN A C 1
ATOM 790 O O A GLN A 1 107 ? 45.673 11.327 -0.253 0.50 17.79 106 GLN A O 1
ATOM 791 O O B GLN A 1 107 ? 45.498 11.293 -0.604 0.50 17.56 106 GLN A O 1
ATOM 802 N N . LYS A 1 108 ? 43.786 12.347 0.415 1.00 18.90 107 LYS A N 1
ATOM 803 C CA . LYS A 1 108 ? 43.979 13.625 -0.258 1.00 19.92 107 LYS A CA 1
ATOM 804 C C . LYS A 1 108 ? 45.007 14.533 0.422 1.00 20.95 107 LYS A C 1
ATOM 805 O O . LYS A 1 108 ? 45.323 15.574 -0.139 1.00 18.24 107 LYS A O 1
ATOM 809 N N . GLY A 1 109 ? 45.482 14.152 1.614 1.00 18.93 108 GLY A N 1
ATOM 810 C CA . GLY A 1 109 ? 46.515 14.862 2.334 1.00 17.61 108 GLY A CA 1
ATOM 811 C C . GLY A 1 109 ? 46.062 15.723 3.517 1.00 16.20 108 GLY A C 1
ATOM 812 O O . GLY A 1 109 ? 46.829 16.557 4.011 1.00 19.40 108 GLY A O 1
ATOM 813 N N . TYR A 1 110 ? 44.833 15.544 3.949 1.00 14.45 109 TYR A N 1
ATOM 814 C CA . TYR A 1 110 ? 44.240 16.389 4.998 1.00 16.32 109 TYR A CA 1
ATOM 815 C C . TYR A 1 110 ? 43.825 15.498 6.157 1.00 16.55 109 TYR A C 1
ATOM 816 O O . TYR A 1 110 ? 42.974 14.647 5.989 1.00 14.48 109 TYR A O 1
ATOM 825 N N A GLU A 1 111 ? 44.449 15.731 7.314 0.50 16.58 110 GLU A N 1
ATOM 826 N N B GLU A 1 111 ? 44.448 15.675 7.321 0.50 17.29 110 GLU A N 1
ATOM 827 C CA A GLU A 1 111 ? 44.229 14.955 8.512 0.50 16.43 110 GLU A CA 1
ATOM 828 C CA B GLU A 1 111 ? 44.192 14.803 8.452 0.50 17.83 110 GLU A CA 1
ATOM 829 C C A GLU A 1 111 ? 43.066 15.574 9.324 0.50 16.78 110 GLU A C 1
ATOM 830 C C B GLU A 1 111 ? 43.172 15.440 9.426 0.50 17.78 110 GLU A C 1
ATOM 831 O O A GLU A 1 111 ? 43.105 16.743 9.687 0.50 15.68 110 GLU A O 1
ATOM 832 O O B GLU A 1 111 ? 43.444 16.466 10.031 0.50 17.50 110 GLU A O 1
ATOM 843 N N . PHE A 1 112 ? 42.012 14.809 9.544 1.00 17.40 111 PHE A N 1
ATOM 844 C CA . PHE A 1 112 ? 40.906 15.245 10.411 1.00 17.96 111 PHE A CA 1
ATOM 845 C C . PHE A 1 112 ? 40.838 14.202 11.529 1.00 20.06 111 PHE A C 1
ATOM 846 O O . PHE A 1 112 ? 41.050 13.017 11.279 1.00 20.33 111 PHE A O 1
ATOM 854 N N . GLU A 1 113 ? 40.593 14.664 12.754 1.00 18.17 112 GLU A N 1
ATOM 855 C CA . GLU A 1 113 ? 40.415 13.802 13.909 1.00 20.59 112 GLU A CA 1
ATOM 856 C C . GLU A 1 113 ? 38.968 14.030 14.341 1.00 20.83 112 GLU A C 1
ATOM 857 O O . GLU A 1 113 ? 38.536 15.168 14.504 1.00 22.21 112 GLU A O 1
ATOM 879 N N . ALA A 1 115 ? 35.695 13.466 16.965 1.00 19.98 114 ALA A N 1
ATOM 880 C CA . ALA A 1 115 ? 35.400 13.290 18.383 1.00 21.94 114 ALA A CA 1
ATOM 881 C C . ALA A 1 115 ? 34.501 12.058 18.464 1.00 24.77 114 ALA A C 1
ATOM 882 O O . ALA A 1 115 ? 34.549 11.219 17.587 1.00 27.28 114 ALA A O 1
ATOM 884 N N . THR A 1 116 ? 33.714 11.881 19.517 1.00 26.03 115 THR A N 1
ATOM 885 C CA . THR A 1 116 ? 32.840 10.715 19.588 1.00 25.58 115 THR A CA 1
ATOM 886 C C . THR A 1 116 ? 31.364 11.168 19.373 1.00 22.83 115 THR A C 1
ATOM 887 O O . THR A 1 116 ? 31.020 12.307 19.670 1.00 24.30 115 THR A O 1
ATOM 891 N N . PRO A 1 117 ? 30.539 10.299 18.823 1.00 23.08 116 PRO A N 1
ATOM 892 C CA . PRO A 1 117 ? 29.178 10.671 18.484 1.00 24.14 116 PRO A CA 1
ATOM 893 C C . PRO A 1 117 ? 28.243 10.807 19.670 1.00 21.91 116 PRO A C 1
ATOM 894 O O . PRO A 1 117 ? 28.441 10.173 20.699 1.00 20.03 116 PRO A O 1
ATOM 906 N N . VAL A 1 119 ? 23.851 11.077 20.144 1.00 19.72 118 VAL A N 1
ATOM 907 C CA . VAL A 1 119 ? 22.627 10.852 19.433 1.00 19.55 118 VAL A CA 1
ATOM 908 C C . VAL A 1 119 ? 21.502 11.518 20.211 1.00 18.87 118 VAL A C 1
ATOM 909 O O . VAL A 1 119 ? 21.340 11.281 21.437 1.00 19.12 118 VAL A O 1
ATOM 913 N N . VAL A 1 120 ? 20.750 12.327 19.489 1.00 18.61 119 VAL A N 1
ATOM 914 C CA . VAL A 1 120 ? 19.539 13.032 19.974 1.00 18.96 119 VAL A CA 1
ATOM 915 C C . VAL A 1 120 ? 18.307 12.201 19.614 1.00 19.98 119 VAL A C 1
ATOM 916 O O . VAL A 1 120 ? 18.177 11.794 18.481 1.00 19.20 119 VAL A O 1
ATOM 920 N N . SER A 1 121 ? 17.428 11.977 20.585 1.00 20.36 120 SER A N 1
ATOM 921 C CA . SER A 1 121 ? 16.116 11.390 20.398 1.00 21.62 120 SER A CA 1
ATOM 922 C C . SER A 1 121 ? 15.086 12.393 20.825 1.00 19.79 120 SER A C 1
ATOM 923 O O . SER A 1 121 ? 15.121 12.872 21.948 1.00 19.60 120 SER A O 1
ATOM 926 N N . GLY A 1 122 ? 14.159 12.714 19.940 1.00 20.38 121 GLY A N 1
ATOM 927 C CA . GLY A 1 122 ? 13.087 13.647 20.293 1.00 20.20 121 GLY A CA 1
ATOM 928 C C . GLY A 1 122 ? 12.335 13.983 19.039 1.00 19.28 121 GLY A C 1
ATOM 929 O O . GLY A 1 122 ? 12.931 14.256 18.014 1.00 20.43 121 GLY A O 1
ATOM 930 N N A GLN A 1 123 ? 11.004 13.959 19.129 0.50 19.89 122 GLN A N 1
ATOM 931 N N B GLN A 1 123 ? 11.016 13.947 19.108 0.50 19.88 122 GLN A N 1
ATOM 932 C CA A GLN A 1 123 ? 10.123 14.151 17.967 0.50 20.94 122 GLN A CA 1
ATOM 933 C CA B GLN A 1 123 ? 10.210 14.059 17.902 0.50 20.67 122 GLN A CA 1
ATOM 934 C C A GLN A 1 123 ? 10.312 15.570 17.400 0.50 19.70 122 GLN A C 1
ATOM 935 C C B GLN A 1 123 ? 10.275 15.517 17.386 0.50 19.76 122 GLN A C 1
ATOM 936 O O A GLN A 1 123 ? 10.278 16.544 18.138 0.50 19.12 122 GLN A O 1
ATOM 937 O O B GLN A 1 123 ? 10.148 16.458 18.148 0.50 19.12 122 GLN A O 1
ATOM 948 N N . GLY A 1 124 ? 10.562 15.669 16.099 1.00 19.89 123 GLY A N 1
ATOM 949 C CA . GLY A 1 124 ? 10.581 16.971 15.419 1.00 21.03 123 GLY A CA 1
ATOM 950 C C . GLY A 1 124 ? 11.604 17.981 15.889 1.00 20.71 123 GLY A C 1
ATOM 951 O O . GLY A 1 124 ? 11.322 19.165 15.935 1.00 21.30 123 GLY A O 1
ATOM 952 N N . HIS A 1 125 ? 12.763 17.514 16.294 1.00 20.27 124 HIS A N 1
ATOM 953 C CA . HIS A 1 125 ? 13.873 18.395 16.681 1.00 18.93 124 HIS A CA 1
ATOM 954 C C . HIS A 1 125 ? 14.696 18.880 15.474 1.00 20.44 124 HIS A C 1
ATOM 955 O O . HIS A 1 125 ? 14.634 18.310 14.373 1.00 20.32 124 HIS A O 1
ATOM 962 N N . THR A 1 126 ? 15.410 19.977 15.685 1.00 20.14 125 THR A N 1
ATOM 963 C CA . THR A 1 126 ? 16.229 20.600 14.662 1.00 21.19 125 THR A CA 1
ATOM 964 C C . THR A 1 126 ? 17.634 20.790 15.260 1.00 21.56 125 THR A C 1
ATOM 965 O O . THR A 1 126 ? 17.781 20.845 16.468 1.00 21.95 125 THR A O 1
ATOM 969 N N . ILE A 1 127 ? 18.631 20.791 14.385 1.00 22.44 126 ILE A N 1
ATOM 970 C CA . ILE A 1 127 ? 20.019 21.011 14.734 1.00 22.93 126 ILE A CA 1
ATOM 971 C C . ILE A 1 127 ? 20.512 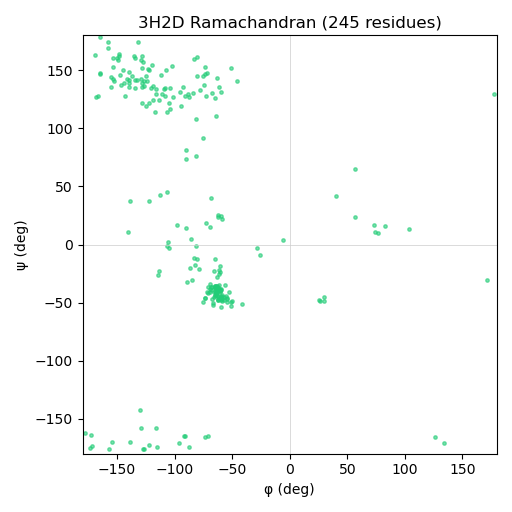22.286 14.069 1.00 23.98 126 ILE A C 1
ATOM 972 O O . ILE A 1 127 ? 20.320 22.516 12.855 1.00 26.12 126 ILE A O 1
ATOM 977 N N . SER A 1 128 ? 21.121 23.148 14.871 1.00 23.51 127 SER A N 1
ATOM 978 C CA . SER A 1 128 ? 21.711 24.392 14.385 1.00 23.85 127 SER A CA 1
ATOM 979 C C . SER A 1 128 ? 23.233 24.359 14.636 1.00 24.65 127 SER A C 1
ATOM 980 O O . SER A 1 128 ? 23.681 24.351 15.798 1.00 22.36 127 SER A O 1
ATOM 983 N N . HIS A 1 129 ? 24.024 24.338 13.559 1.00 22.50 128 HIS A N 1
ATOM 984 C CA . HIS A 1 129 ? 25.481 24.352 13.666 1.00 21.99 128 HIS A CA 1
ATOM 985 C C . HIS A 1 129 ? 25.967 25.783 13.805 1.00 21.04 128 HIS A C 1
ATOM 986 O O . HIS A 1 129 ? 25.598 26.673 13.029 1.00 20.20 128 HIS A O 1
ATOM 993 N N . LYS A 1 130 ? 26.806 26.017 14.796 1.00 17.66 129 LYS A N 1
ATOM 994 C CA . LYS A 1 130 ? 27.240 27.370 15.145 1.00 18.84 129 LYS A CA 1
ATOM 995 C C . LYS A 1 130 ? 28.682 27.736 14.710 1.00 21.05 129 LYS A C 1
ATOM 996 O O . LYS A 1 130 ? 29.118 28.887 14.877 1.00 21.57 129 LYS A O 1
ATOM 1002 N N . ALA A 1 131 ? 29.412 26.805 14.130 1.00 23.10 130 ALA A N 1
ATOM 1003 C CA . ALA A 1 131 ? 30.687 27.131 13.519 1.00 24.37 130 ALA A CA 1
ATOM 1004 C C . ALA A 1 131 ? 30.603 28.382 12.659 1.00 25.90 130 ALA A C 1
ATOM 1005 O O . ALA A 1 131 ? 29.616 28.605 11.950 1.00 26.87 130 ALA A O 1
ATOM 1007 N N . ASN A 1 132 ? 31.655 29.195 12.727 1.00 25.68 131 ASN A N 1
ATOM 1008 C CA . ASN A 1 132 ? 31.796 30.379 11.896 1.00 27.40 131 ASN A CA 1
ATOM 1009 C C . ASN A 1 132 ? 32.319 29.975 10.526 1.00 28.20 131 ASN A C 1
ATOM 1010 O O . ASN A 1 132 ? 33.499 30.131 10.221 1.00 28.39 131 ASN A O 1
ATOM 1013 N N . GLY A 1 133 ? 31.434 29.420 9.720 1.00 27.03 132 GLY A N 1
ATOM 1014 C CA . GLY A 1 133 ? 31.737 29.073 8.332 1.00 26.31 132 GLY A CA 1
ATOM 1015 C C . GLY A 1 133 ? 30.466 28.601 7.653 1.00 27.54 132 GLY A C 1
ATOM 1016 O O . GLY A 1 133 ? 29.367 28.631 8.241 1.00 26.20 132 GLY A O 1
ATOM 1017 N N . THR A 1 134 ? 30.597 28.158 6.413 1.00 27.65 133 THR A N 1
ATOM 1018 C CA . THR A 1 134 ? 29.416 27.864 5.615 1.00 28.60 133 THR A CA 1
ATOM 1019 C C . THR A 1 134 ? 28.826 26.536 6.022 1.00 25.93 133 THR A C 1
ATOM 1020 O O . THR A 1 134 ? 29.533 25.585 6.210 1.00 27.05 133 THR A O 1
ATOM 1024 N N . LYS A 1 135 ? 27.513 26.542 6.208 1.00 25.95 134 LYS A N 1
ATOM 1025 C CA . LYS A 1 135 ? 26.732 25.383 6.564 1.00 25.12 134 LYS A CA 1
ATOM 1026 C C . LYS A 1 135 ? 26.175 24.748 5.298 1.00 23.57 134 LYS A C 1
ATOM 1027 O O . LYS A 1 135 ? 25.377 25.390 4.602 1.00 24.22 134 LYS A O 1
ATOM 1033 N N . ILE A 1 136 ? 26.538 23.491 5.032 1.00 21.06 135 ILE A N 1
ATOM 1034 C CA . ILE A 1 136 ? 26.061 22.758 3.839 1.00 20.93 135 ILE A CA 1
ATOM 1035 C C . ILE A 1 136 ? 25.132 21.656 4.308 1.00 21.11 135 ILE A C 1
ATOM 1036 O O . ILE A 1 136 ? 25.497 20.859 5.170 1.00 19.82 135 ILE A O 1
ATOM 1041 N N . ILE A 1 137 ? 23.940 21.591 3.704 1.00 20.35 136 ILE A N 1
ATOM 1042 C CA . ILE A 1 137 ? 22.955 20.573 4.050 1.00 20.38 136 ILE A CA 1
ATOM 1043 C C . ILE A 1 137 ? 22.522 19.858 2.775 1.00 19.85 136 ILE A C 1
ATOM 1044 O O . ILE A 1 137 ? 22.408 20.474 1.709 1.00 18.79 136 ILE A O 1
ATOM 1057 N N . PRO A 1 139 ? 19.634 16.765 1.665 1.00 21.48 138 PRO A N 1
ATOM 1058 C CA . PRO A 1 139 ? 18.596 15.837 2.075 1.00 21.12 138 PRO A CA 1
ATOM 1059 C C . PRO A 1 139 ? 18.652 14.540 1.264 1.00 23.25 138 PRO A C 1
ATOM 1060 O O . PRO A 1 139 ? 19.288 14.478 0.180 1.00 22.85 138 PRO A O 1
ATOM 1064 N N A PHE A 1 140 ? 18.066 13.466 1.798 0.50 24.50 139 PHE A N 1
ATOM 1065 N N B PHE A 1 140 ? 17.990 13.537 1.830 0.50 25.88 139 PHE A N 1
ATOM 1066 C CA A PHE A 1 140 ? 17.858 12.226 1.028 0.50 26.05 139 PHE A CA 1
ATOM 1067 C CA B PHE A 1 140 ? 17.696 12.291 1.171 0.50 28.42 139 PHE A CA 1
ATOM 1068 C C A PHE A 1 140 ? 16.506 11.643 1.402 0.50 25.73 139 PHE A C 1
ATOM 1069 C C B PHE A 1 140 ? 16.255 12.064 1.391 0.50 28.54 139 PHE A C 1
ATOM 1070 O O A PHE A 1 140 ? 16.316 11.320 2.565 0.50 23.35 139 PHE A O 1
ATOM 1071 O O B PHE A 1 140 ? 15.702 12.436 2.426 0.50 29.42 139 PHE A O 1
ATOM 1086 N N . THR A 1 141 ? 15.609 11.493 0.406 1.00 28.39 140 THR A N 1
ATOM 1087 C CA . THR A 1 141 ? 14.203 11.180 0.599 1.00 28.88 140 THR A CA 1
ATOM 1088 C C . THR A 1 141 ? 13.837 9.843 -0.019 1.00 27.30 140 THR A C 1
ATOM 1089 O O . THR A 1 141 ? 14.530 9.328 -0.883 1.00 27.71 140 THR A O 1
ATOM 1093 N N . SER A 1 142 ? 12.762 9.275 0.492 1.00 27.66 141 SER A N 1
ATOM 1094 C CA . SER A 1 142 ? 12.264 7.984 0.076 1.00 28.10 141 SER A CA 1
ATOM 1095 C C . SER A 1 142 ? 10.785 7.917 0.454 1.00 29.58 141 SER A C 1
ATOM 1096 O O . SER A 1 142 ? 10.249 8.805 1.134 1.00 28.63 141 SER A O 1
ATOM 1099 N N . SER A 1 143 ? 10.114 6.846 0.050 1.00 33.44 142 SER A N 1
ATOM 1100 C CA . SER A 1 143 ? 8.731 6.640 0.493 1.00 35.84 142 SER A CA 1
ATOM 1101 C C . SER A 1 143 ? 8.652 6.404 2.001 1.00 35.93 142 SER A C 1
ATOM 1102 O O . SER A 1 143 ? 7.610 6.672 2.597 1.00 35.71 142 SER A O 1
ATOM 1105 N N . TYR A 1 144 ? 9.749 5.946 2.628 1.00 35.34 143 TYR A N 1
ATOM 1106 C CA . TYR A 1 144 ? 9.748 5.757 4.084 1.00 35.33 143 TYR A CA 1
ATOM 1107 C C . TYR A 1 144 ? 10.037 7.017 4.833 1.00 35.27 143 TYR A C 1
ATOM 1108 O O . TYR A 1 144 ? 9.889 7.047 6.051 1.00 37.95 143 TYR A O 1
ATOM 1117 N N . GLY A 1 145 ? 10.487 8.063 4.141 1.00 31.66 144 GLY A N 1
ATOM 1118 C CA . GLY A 1 145 ? 10.708 9.330 4.826 1.00 28.97 144 GLY A CA 1
ATOM 1119 C C . GLY A 1 145 ? 12.032 9.950 4.450 1.00 25.38 144 GLY A C 1
ATOM 1120 O O . GLY A 1 145 ? 12.714 9.503 3.527 1.00 23.48 144 GLY A O 1
ATOM 1121 N N . THR A 1 146 ? 12.378 10.989 5.174 1.00 24.75 145 THR A N 1
ATOM 1122 C CA . THR A 1 146 ? 13.518 11.801 4.805 1.00 26.25 145 THR A CA 1
ATOM 1123 C C . THR A 1 146 ? 14.590 11.839 5.870 1.00 22.62 145 THR A C 1
ATOM 1124 O O . THR A 1 146 ? 14.339 11.615 7.083 1.00 21.65 145 THR A O 1
ATOM 1128 N N . ALA A 1 147 ? 15.814 12.085 5.400 1.00 21.49 146 ALA A N 1
ATOM 1129 C CA . ALA A 1 147 ? 16.965 12.339 6.258 1.00 22.02 146 ALA A CA 1
ATOM 1130 C C . ALA A 1 147 ? 17.768 13.525 5.721 1.00 20.74 146 ALA A C 1
ATOM 1131 O O . ALA A 1 147 ? 17.633 13.877 4.572 1.00 22.58 146 ALA A O 1
ATOM 1133 N N . PHE A 1 148 ? 18.616 14.111 6.565 1.00 23.00 147 PHE A N 1
ATOM 1134 C CA . PHE A 1 148 ? 19.433 15.261 6.214 1.00 23.94 147 PHE A CA 1
ATOM 1135 C C . PHE A 1 148 ? 20.823 15.112 6.813 1.00 21.69 147 PHE A C 1
ATOM 1136 O O . PHE A 1 148 ? 20.965 14.760 7.952 1.00 21.32 147 PHE A O 1
ATOM 1144 N N . ILE A 1 149 ? 21.840 15.398 6.030 1.00 19.73 148 ILE A N 1
ATOM 1145 C CA . ILE A 1 149 ? 23.195 15.528 6.555 1.00 20.52 148 ILE A CA 1
ATOM 1146 C C . ILE A 1 149 ? 23.561 16.999 6.480 1.00 20.09 148 ILE A C 1
ATOM 1147 O O . ILE A 1 149 ? 23.280 17.668 5.485 1.00 20.26 148 ILE A O 1
ATOM 1152 N N . GLU A 1 150 ? 24.131 17.514 7.559 1.00 20.50 149 GLU A N 1
ATOM 1153 C CA . GLU A 1 150 ? 24.635 18.873 7.588 1.00 20.51 149 GLU A CA 1
ATOM 1154 C C . GLU A 1 150 ? 26.075 18.807 8.037 1.00 20.65 149 GLU A C 1
ATOM 1155 O O . GLU A 1 150 ? 26.410 18.048 8.952 1.00 20.21 149 GLU A O 1
ATOM 1161 N N . VAL A 1 151 ? 26.921 19.572 7.351 1.00 22.76 150 VAL A N 1
ATOM 1162 C CA . VAL A 1 151 ? 28.365 19.673 7.642 1.00 21.21 150 VAL A CA 1
ATOM 1163 C C . VAL A 1 151 ? 28.829 21.137 7.636 1.00 22.25 150 VAL A C 1
ATOM 1164 O O . VAL A 1 151 ? 28.487 21.897 6.726 1.00 21.19 150 VAL A O 1
ATOM 1168 N N . CYS A 1 152 ? 29.628 21.539 8.628 1.00 22.67 151 CYS A N 1
ATOM 1169 C CA . CYS A 1 152 ? 30.043 22.933 8.764 1.00 23.30 151 CYS A CA 1
ATOM 1170 C C . CYS A 1 152 ? 31.487 22.961 9.251 1.00 23.91 151 CYS A C 1
ATOM 1171 O O . CYS A 1 152 ? 31.818 22.310 10.221 1.00 23.65 151 CYS A O 1
ATOM 1174 N N . PHE A 1 153 ? 32.332 23.698 8.556 1.00 22.41 152 PHE A N 1
ATOM 1175 C CA . PHE A 1 153 ? 33.703 23.916 9.006 1.00 22.24 152 PHE A CA 1
ATOM 1176 C C . PHE A 1 153 ? 33.976 25.384 9.161 1.00 21.29 152 PHE A C 1
ATOM 1177 O O . PHE A 1 153 ? 33.438 26.213 8.452 1.00 20.54 152 PHE A O 1
ATOM 1185 N N . GLU A 1 154 ? 34.863 25.685 10.092 1.00 22.96 153 GLU A N 1
ATOM 1186 C CA . GLU A 1 154 ? 35.235 27.053 10.427 1.00 26.30 153 GLU A CA 1
ATOM 1187 C C . GLU A 1 154 ? 36.712 27.161 10.173 1.00 29.65 153 GLU A C 1
ATOM 1188 O O . GLU A 1 154 ? 37.436 26.262 10.639 1.00 29.69 153 GLU A O 1
ATOM 1194 N N . GLY B 1 1 ? 37.573 3.646 33.119 1.00 44.41 0 GLY B N 1
ATOM 1195 C CA . GLY B 1 1 ? 36.945 3.825 34.474 1.00 42.12 0 GLY B CA 1
ATOM 1196 C C . GLY B 1 1 ? 37.297 5.222 34.928 1.00 39.43 0 GLY B C 1
ATOM 1197 O O . GLY B 1 1 ? 38.024 5.406 35.914 1.00 41.09 0 GLY B O 1
ATOM 1214 N N . ASN B 1 3 ? 37.618 8.895 36.390 1.00 30.40 2 ASN B N 1
ATOM 1215 C CA . ASN B 1 3 ? 37.303 9.596 37.620 1.00 26.41 2 ASN B CA 1
ATOM 1216 C C . ASN B 1 3 ? 36.109 10.523 37.369 1.00 25.55 2 ASN B C 1
ATOM 1217 O O . ASN B 1 3 ? 36.080 11.300 36.412 1.00 22.68 2 ASN B O 1
ATOM 1222 N N . VAL B 1 4 ? 35.093 10.407 38.218 1.00 25.07 3 VAL B N 1
ATOM 1223 C CA . VAL B 1 4 ? 33.894 11.225 38.109 1.00 25.93 3 VAL B CA 1
ATOM 1224 C C . VAL B 1 4 ? 34.262 12.700 38.241 1.00 25.66 3 VAL B C 1
ATOM 1225 O O . VAL B 1 4 ? 33.555 13.533 37.765 1.00 26.31 3 VAL B O 1
ATOM 1229 N N . ASN B 1 5 ? 35.391 13.005 38.877 1.00 26.91 4 ASN B N 1
ATOM 1230 C CA . ASN B 1 5 ? 35.873 14.386 38.993 1.00 26.63 4 ASN B CA 1
ATOM 1231 C C . ASN B 1 5 ? 36.261 15.069 37.682 1.00 25.08 4 ASN B C 1
ATOM 1232 O O . ASN B 1 5 ? 36.470 16.271 37.694 1.00 24.29 4 ASN B O 1
ATOM 1237 N N . PHE B 1 6 ? 36.385 14.338 36.578 1.00 23.94 5 PHE B N 1
ATOM 1238 C CA . PHE B 1 6 ? 36.593 14.967 35.272 1.00 23.90 5 PHE B CA 1
ATOM 1239 C C . PHE B 1 6 ? 35.468 15.898 34.864 1.00 25.37 5 PHE B C 1
ATOM 1240 O O . PHE B 1 6 ? 35.648 16.740 33.984 1.00 26.02 5 PHE B O 1
ATOM 1248 N N . ILE B 1 7 ? 34.285 15.774 35.486 1.00 22.52 6 ILE B N 1
ATOM 1249 C CA . ILE B 1 7 ? 33.203 16.685 35.172 1.00 22.00 6 ILE B CA 1
ATOM 1250 C C . ILE B 1 7 ? 33.377 18.032 35.881 1.00 20.98 6 ILE B C 1
ATOM 1251 O O . ILE B 1 7 ? 32.786 19.009 35.461 1.00 23.23 6 ILE B O 1
ATOM 1256 N N . ASN B 1 8 ? 34.169 18.071 36.956 1.00 19.91 7 ASN B N 1
ATOM 1257 C CA . ASN B 1 8 ? 34.278 19.257 37.794 1.00 21.90 7 ASN B CA 1
ATOM 1258 C C . ASN B 1 8 ? 34.665 20.551 37.049 1.00 22.96 7 ASN B C 1
ATOM 1259 O O . ASN B 1 8 ? 34.039 21.570 37.270 1.00 22.87 7 ASN B O 1
ATOM 1264 N N . PRO B 1 9 ? 35.676 20.523 36.160 1.00 22.98 8 PRO B N 1
ATOM 1265 C CA . PRO B 1 9 ? 36.002 21.730 35.344 1.00 23.05 8 PRO B CA 1
ATOM 1266 C C . PRO B 1 9 ? 34.842 22.277 34.506 1.00 21.63 8 PRO B C 1
ATOM 1267 O O . PRO B 1 9 ? 34.711 23.514 34.300 1.00 22.75 8 PRO B O 1
ATOM 1271 N N . PHE B 1 10 ? 34.007 21.362 34.014 1.00 20.76 9 PHE B N 1
ATOM 1272 C CA . PHE B 1 10 ? 32.836 21.727 33.247 1.00 21.09 9 PHE B CA 1
ATOM 1273 C C . PHE B 1 10 ? 31.753 22.304 34.160 1.00 21.80 9 PHE B C 1
ATOM 1274 O O . PHE B 1 10 ? 31.160 23.360 33.856 1.00 22.09 9 PHE B O 1
ATOM 1282 N N . LEU B 1 11 ? 31.521 21.636 35.281 1.00 22.30 10 LEU B N 1
ATOM 1283 C CA . LEU B 1 11 ? 30.638 22.136 36.364 1.00 25.27 10 LEU B CA 1
ATOM 1284 C C . LEU B 1 11 ? 31.009 23.565 36.775 1.00 22.86 10 LEU B C 1
ATOM 1285 O O . LEU B 1 11 ? 30.158 24.454 36.836 1.00 22.96 10 LEU B O 1
ATOM 1290 N N . GLN B 1 12 ? 32.287 23.767 37.092 1.00 23.02 11 GLN B N 1
ATOM 1291 C CA . GLN B 1 12 ? 32.739 25.061 37.602 1.00 25.30 11 GLN B CA 1
ATOM 1292 C C . GLN B 1 12 ? 32.545 26.144 36.538 1.00 23.68 11 GLN B C 1
ATOM 1293 O O . GLN B 1 12 ? 32.102 27.248 36.828 1.00 23.98 11 GLN B O 1
ATOM 1299 N N . SER B 1 13 ? 32.869 25.799 35.295 1.00 21.37 12 SER B N 1
ATOM 1300 C CA . SER B 1 13 ? 32.772 26.753 34.210 1.00 21.11 12 SER B CA 1
ATOM 1301 C C . SER B 1 13 ? 31.309 27.147 33.954 1.00 22.62 12 SER B C 1
ATOM 1302 O O . SER B 1 13 ? 31.048 28.312 33.700 1.00 21.37 12 SER B O 1
ATOM 1305 N N . LEU B 1 14 ? 30.386 26.183 34.003 1.00 23.49 13 LEU B N 1
ATOM 1306 C CA . LEU B 1 14 ? 28.972 26.466 33.795 1.00 24.89 13 LEU B CA 1
ATOM 1307 C C . LEU B 1 14 ? 28.492 27.368 34.930 1.00 22.87 13 LEU B C 1
ATOM 1308 O O . LEU B 1 14 ? 27.768 28.326 34.687 1.00 24.98 13 LEU B O 1
ATOM 1313 N N . LEU B 1 15 ? 28.881 27.053 36.158 1.00 24.70 14 LEU B N 1
ATOM 1314 C CA . LEU B 1 15 ? 28.427 27.843 37.306 1.00 26.05 14 LEU B CA 1
ATOM 1315 C C . LEU B 1 15 ? 28.997 29.261 37.188 1.00 28.34 14 LEU B C 1
ATOM 1316 O O . LEU B 1 15 ? 28.313 30.243 37.493 1.00 29.86 14 LEU B O 1
ATOM 1321 N N . ASN B 1 16 ? 30.220 29.391 36.703 1.00 28.62 15 ASN B N 1
ATOM 1322 C CA . ASN B 1 16 ? 30.745 30.732 36.376 1.00 30.54 15 ASN B CA 1
ATOM 1323 C C . ASN B 1 16 ? 29.882 31.541 35.424 1.00 30.11 15 ASN B C 1
ATOM 1324 O O . ASN B 1 16 ? 29.593 32.697 35.677 1.00 33.06 15 ASN B O 1
ATOM 1329 N N . VAL B 1 17 ? 29.483 30.943 34.312 1.00 29.39 16 VAL B N 1
ATOM 1330 C CA . VAL B 1 17 ? 28.687 31.646 33.317 1.00 30.00 16 VAL B CA 1
ATOM 1331 C C . VAL B 1 17 ? 27.289 31.992 33.878 1.00 33.17 16 VAL B C 1
ATOM 1332 O O . VAL B 1 17 ? 26.886 33.154 33.897 1.00 33.87 16 VAL B O 1
ATOM 1336 N N . ILE B 1 18 ? 26.600 30.990 34.409 1.00 33.98 17 ILE B N 1
ATOM 1337 C CA . ILE B 1 18 ? 25.198 31.140 34.808 1.00 34.85 17 ILE B CA 1
ATOM 1338 C C . ILE B 1 18 ? 25.050 31.929 36.110 1.00 35.38 17 ILE B C 1
ATOM 1339 O O . ILE B 1 18 ? 24.294 32.909 36.183 1.00 34.59 17 ILE B O 1
ATOM 1344 N N . SER B 1 19 ? 25.810 31.558 37.125 1.00 36.64 18 SER B N 1
ATOM 1345 C CA . SER B 1 19 ? 25.676 32.201 38.415 1.00 40.45 18 SER B CA 1
ATOM 1346 C C . SER B 1 19 ? 26.213 33.604 38.434 1.00 41.69 18 SER B C 1
ATOM 1347 O O . SER B 1 19 ? 25.555 34.467 39.009 1.00 42.56 18 SER B O 1
ATOM 1350 N N . THR B 1 20 ? 27.352 33.886 37.794 1.00 42.06 19 THR B N 1
ATOM 1351 C CA . THR B 1 20 ? 27.803 35.276 37.725 1.00 43.42 19 THR B CA 1
ATOM 1352 C C . THR B 1 20 ? 27.273 36.019 36.504 1.00 44.41 19 THR B C 1
ATOM 1353 O O . THR B 1 20 ? 26.563 36.997 36.664 1.00 46.18 19 THR B O 1
ATOM 1365 N N . ALA B 1 22 ? 24.923 35.359 34.385 1.00 41.37 21 ALA B N 1
ATOM 1366 C CA . ALA B 1 22 ? 23.467 35.323 34.279 1.00 39.24 21 ALA B CA 1
ATOM 1367 C C . ALA B 1 22 ? 22.759 35.575 35.614 1.00 38.86 21 ALA B C 1
ATOM 1368 O O . ALA B 1 22 ? 21.527 35.483 35.675 1.00 39.39 21 ALA B O 1
ATOM 1370 N N . SER B 1 23 ? 23.532 35.870 36.663 1.00 37.21 22 SER B N 1
ATOM 1371 C CA . SER B 1 23 ? 23.022 36.057 38.019 1.00 38.92 22 SER B CA 1
ATOM 1372 C C . SER B 1 23 ? 21.915 35.065 38.408 1.00 39.80 22 SER B C 1
ATOM 1373 O O . SER B 1 23 ? 20.932 35.448 39.041 1.00 40.53 22 SER B O 1
ATOM 1376 N N . LEU B 1 24 ? 22.074 33.799 38.040 1.00 37.61 23 LEU B N 1
ATOM 1377 C CA . LEU B 1 24 ? 21.037 32.798 38.273 1.00 37.85 23 LEU B CA 1
ATOM 1378 C C . LEU B 1 24 ? 21.678 31.610 39.001 1.00 38.44 23 LEU B C 1
ATOM 1379 O O . LEU B 1 24 ? 22.538 30.946 38.437 1.00 40.55 23 LEU B O 1
ATOM 1384 N N A GLU B 1 25 ? 21.252 31.360 40.239 0.50 37.57 24 GLU B N 1
ATOM 1385 N N B GLU B 1 25 ? 21.272 31.343 40.237 0.50 37.22 24 GLU B N 1
ATOM 1386 C CA A GLU B 1 25 ? 21.806 30.282 41.064 0.50 38.07 24 GLU B CA 1
ATOM 1387 C CA B GLU B 1 25 ? 21.921 30.290 41.014 0.50 37.38 24 GLU B CA 1
ATOM 1388 C C A GLU B 1 25 ? 21.285 28.914 40.601 0.50 36.22 24 GLU B C 1
ATOM 1389 C C B GLU B 1 25 ? 21.351 28.906 40.688 0.50 35.82 24 GLU B C 1
ATOM 1390 O O A GLU B 1 25 ? 20.100 28.623 40.750 0.50 35.02 24 GLU B O 1
ATOM 1391 O O B GLU B 1 25 ? 20.215 28.590 41.031 0.50 34.60 24 GLU B O 1
ATOM 1402 N N . LEU B 1 26 ? 22.163 28.112 39.991 1.00 35.03 25 LEU B N 1
ATOM 1403 C CA . LEU B 1 26 ? 21.876 26.716 39.710 1.00 34.02 25 LEU B CA 1
ATOM 1404 C C . LEU B 1 26 ? 22.388 25.903 40.888 1.00 35.22 25 LEU B C 1
ATOM 1405 O O . LEU B 1 26 ? 23.501 26.131 41.360 1.00 38.01 25 LEU B O 1
ATOM 1410 N N . THR B 1 27 ? 21.607 24.964 41.390 1.00 33.03 26 THR B N 1
ATOM 1411 C CA . THR B 1 27 ? 22.119 24.088 42.443 1.00 31.78 26 THR B CA 1
ATOM 1412 C C . THR B 1 27 ? 22.437 22.736 41.820 1.00 33.43 26 THR B C 1
ATOM 1413 O O . THR B 1 27 ? 21.533 22.065 41.342 1.00 32.57 26 THR B O 1
ATOM 1417 N N . PRO B 1 28 ? 23.723 22.344 41.835 1.00 34.93 27 PRO B N 1
ATOM 1418 C CA . PRO B 1 28 ? 24.141 21.077 41.257 1.00 35.16 27 PRO B CA 1
ATOM 1419 C C . PRO B 1 28 ? 23.706 19.904 42.080 1.00 35.50 27 PRO B C 1
ATOM 1420 O O . PRO B 1 28 ? 23.553 20.013 43.309 1.00 38.21 27 PRO B O 1
ATOM 1424 N N . GLY B 1 29 ? 23.425 18.811 41.398 1.00 35.45 28 GLY B N 1
ATOM 1425 C CA . GLY B 1 29 ? 23.212 17.527 42.025 1.00 34.85 28 GLY B CA 1
ATOM 1426 C C . GLY B 1 29 ? 24.556 16.804 42.100 1.00 34.64 28 GLY B C 1
ATOM 1427 O O . GLY B 1 29 ? 25.600 17.418 41.974 1.00 35.10 28 GLY B O 1
ATOM 1428 N N . LYS B 1 30 ? 24.512 15.507 42.357 1.00 35.91 29 LYS B N 1
ATOM 1429 C CA . LYS B 1 30 ? 25.729 14.718 42.495 1.00 36.17 29 LYS B CA 1
ATOM 1430 C C . LYS B 1 30 ? 26.048 14.126 41.125 1.00 34.96 29 LYS B C 1
ATOM 1431 O O . LYS B 1 30 ? 25.134 13.701 40.428 1.00 35.81 29 LYS B O 1
ATOM 1434 N N . PRO B 1 31 ? 27.318 14.184 40.708 1.00 35.42 30 PRO B N 1
ATOM 1435 C CA . PRO B 1 31 ? 27.710 13.523 39.461 1.00 37.53 30 PRO B CA 1
ATOM 1436 C C . PRO B 1 31 ? 27.461 12.035 39.547 1.00 38.10 30 PRO B C 1
ATOM 1437 O O . PRO B 1 31 ? 27.779 11.433 40.575 1.00 39.14 30 PRO B O 1
ATOM 1441 N N . GLN B 1 32 ? 26.884 11.463 38.495 1.00 37.57 31 GLN B N 1
ATOM 1442 C CA . GLN B 1 32 ? 26.466 10.073 38.457 1.00 38.65 31 GLN B CA 1
ATOM 1443 C C . GLN B 1 32 ? 27.115 9.456 37.216 1.00 37.31 31 GLN B C 1
ATOM 1444 O O . GLN B 1 32 ? 27.190 10.097 36.163 1.00 31.16 31 GLN B O 1
ATOM 1448 N N . ILE B 1 33 ? 27.589 8.227 37.313 1.00 38.03 32 ILE B N 1
ATOM 1449 C CA . ILE B 1 33 ? 27.802 7.488 36.098 1.00 41.22 32 ILE B CA 1
ATOM 1450 C C . ILE B 1 33 ? 26.396 7.307 35.516 1.00 44.62 32 ILE B C 1
ATOM 1451 O O . ILE B 1 33 ? 25.501 6.832 36.215 1.00 44.59 32 ILE B O 1
ATOM 1456 N N . LYS B 1 34 ? 26.192 7.704 34.259 1.00 47.60 33 LYS B N 1
ATOM 1457 C CA . LYS B 1 34 ? 24.840 7.716 33.666 1.00 50.55 33 LYS B CA 1
ATOM 1458 C C . LYS B 1 34 ? 24.203 6.314 33.660 1.00 52.58 33 LYS B C 1
ATOM 1459 O O . LYS B 1 34 ? 24.839 5.346 33.251 1.00 52.92 33 LYS B O 1
ATOM 1465 N N . THR B 1 35 ? 22.964 6.218 34.130 1.00 53.06 34 THR B N 1
ATOM 1466 C CA . THR B 1 35 ? 22.259 4.941 34.153 1.00 54.68 34 THR B CA 1
ATOM 1467 C C . THR B 1 35 ? 20.768 5.053 33.776 1.00 56.71 34 THR B C 1
ATOM 1468 O O . THR B 1 35 ? 20.018 4.095 33.960 1.00 58.04 34 THR B O 1
ATOM 1472 N N . ASP B 1 36 ? 20.352 6.216 33.264 1.00 57.84 35 ASP B N 1
ATOM 1473 C CA . ASP B 1 36 ? 18.959 6.511 32.867 1.00 58.34 35 ASP B CA 1
ATOM 1474 C C . ASP B 1 36 ? 19.012 7.193 31.498 1.00 58.02 35 ASP B C 1
ATOM 1475 O O . ASP B 1 36 ? 20.067 7.725 31.111 1.00 57.95 35 ASP B O 1
ATOM 1478 N N . ASN B 1 37 ? 17.890 7.185 30.772 1.00 57.03 36 ASN B N 1
ATOM 1479 C CA . ASN B 1 37 ? 17.718 8.062 29.589 1.00 55.68 36 ASN B CA 1
ATOM 1480 C C . ASN B 1 37 ? 16.738 9.181 29.974 1.00 53.53 36 ASN B C 1
ATOM 1481 O O . ASN B 1 37 ? 15.818 9.516 29.230 1.00 54.86 36 ASN B O 1
ATOM 1483 N N . LEU B 1 38 ? 16.953 9.746 31.156 1.00 49.70 37 LEU B N 1
ATOM 1484 C CA . LEU B 1 38 ? 15.956 10.572 31.818 1.00 47.21 37 LEU B CA 1
ATOM 1485 C C . LEU B 1 38 ? 16.284 12.062 31.789 1.00 42.84 37 LEU B C 1
ATOM 1486 O O . LEU B 1 38 ? 15.505 12.898 32.314 1.00 42.02 37 LEU B O 1
ATOM 1488 N N . ALA B 1 39 ? 17.427 12.424 31.204 1.00 38.08 38 ALA B N 1
ATOM 1489 C CA . ALA B 1 39 ? 17.843 13.820 31.271 1.00 35.61 38 ALA B CA 1
ATOM 1490 C C . ALA B 1 39 ? 17.263 14.570 30.063 1.00 34.21 38 ALA B C 1
ATOM 1491 O O . ALA B 1 39 ? 17.986 14.861 29.093 1.00 31.96 38 ALA B O 1
ATOM 1493 N N . LYS B 1 40 ? 15.944 14.823 30.123 1.00 32.10 39 LYS B N 1
ATOM 1494 C CA . LYS B 1 40 ? 15.210 15.495 29.055 1.00 29.55 39 LYS B CA 1
ATOM 1495 C C . LYS B 1 40 ? 15.402 17.022 29.150 1.00 27.47 39 LYS B C 1
ATOM 1496 O O . LYS B 1 40 ? 15.489 17.588 30.244 1.00 24.08 39 LYS B O 1
ATOM 1501 N N . GLY B 1 41 ? 15.449 17.675 28.000 1.00 25.27 40 GLY B N 1
ATOM 1502 C CA . GLY B 1 41 ? 15.305 19.095 27.934 1.00 23.35 40 GLY B CA 1
ATOM 1503 C C . GLY B 1 41 ? 14.774 19.559 26.590 1.00 22.39 40 GLY B C 1
ATOM 1504 O O . GLY B 1 41 ? 14.353 18.786 25.750 1.00 23.00 40 GLY B O 1
ATOM 1505 N N . ASP B 1 42 ? 14.817 20.860 26.403 1.00 21.66 41 ASP B N 1
ATOM 1506 C CA . ASP B 1 42 ? 14.165 21.525 25.269 1.00 23.25 41 ASP B CA 1
ATOM 1507 C C . ASP B 1 42 ? 15.178 22.177 24.306 1.00 23.16 41 ASP B C 1
ATOM 1508 O O . ASP B 1 42 ? 14.910 22.383 23.120 1.00 23.46 41 ASP B O 1
ATOM 1513 N N . VAL B 1 43 ? 16.331 22.524 24.831 1.00 23.16 42 VAL B N 1
ATOM 1514 C CA . VAL B 1 43 ? 17.431 23.032 23.981 1.00 21.81 42 VAL B CA 1
ATOM 1515 C C . VAL B 1 43 ? 18.732 22.516 24.572 1.00 23.11 42 VAL B C 1
ATOM 1516 O O . VAL B 1 43 ? 18.880 22.509 25.801 1.00 24.04 42 VAL B O 1
ATOM 1520 N N . SER B 1 44 ? 19.671 22.080 23.721 1.00 23.13 43 SER B N 1
ATOM 1521 C CA . SER B 1 44 ? 20.940 21.528 24.220 1.00 23.45 43 SER B CA 1
ATOM 1522 C C . SER B 1 44 ? 22.086 22.015 23.362 1.00 24.04 43 SER B C 1
ATOM 1523 O O . SER B 1 44 ? 21.926 22.101 22.147 1.00 22.75 43 SER B O 1
ATOM 1526 N N . GLY B 1 45 ? 23.219 22.320 24.005 1.00 22.85 44 GLY B N 1
ATOM 1527 C CA . GLY B 1 45 ? 24.478 22.611 23.315 1.00 22.79 44 GLY B CA 1
ATOM 1528 C C . GLY B 1 45 ? 25.377 21.370 23.389 1.00 22.66 44 GLY B C 1
ATOM 1529 O O . GLY B 1 45 ? 25.601 20.840 24.468 1.00 23.47 44 GLY B O 1
ATOM 1530 N N . LEU B 1 46 ? 25.858 20.919 22.228 1.00 21.60 45 LEU B N 1
ATOM 1531 C CA . LEU B 1 46 ? 26.681 19.728 22.075 1.00 23.72 45 LEU B CA 1
ATOM 1532 C C . LEU B 1 46 ? 27.996 20.094 21.377 1.00 22.35 45 LEU B C 1
ATOM 1533 O O . LEU B 1 46 ? 28.001 20.900 20.442 1.00 25.50 45 LEU B O 1
ATOM 1538 N N . ILE B 1 47 ? 29.098 19.498 21.818 1.00 22.14 46 ILE B N 1
ATOM 1539 C CA . ILE B 1 47 ? 30.401 19.766 21.241 1.00 20.71 46 ILE B CA 1
ATOM 1540 C C . ILE B 1 47 ? 31.318 18.583 21.434 1.00 22.32 46 ILE B C 1
ATOM 1541 O O . ILE B 1 47 ? 31.300 17.915 22.465 1.00 23.28 46 ILE B O 1
ATOM 1546 N N . GLY B 1 48 ? 32.128 18.334 20.425 1.00 22.03 47 GLY B N 1
ATOM 1547 C CA . GLY B 1 48 ? 33.180 17.314 20.509 1.00 22.06 47 GLY B CA 1
ATOM 1548 C C . GLY B 1 48 ? 34.497 17.887 20.969 1.00 22.67 47 GLY B C 1
ATOM 1549 O O . GLY B 1 48 ? 34.763 19.089 20.808 1.00 23.16 47 GLY B O 1
ATOM 1558 N N . VAL B 1 50 ? 38.823 16.710 21.087 1.00 20.30 49 VAL B N 1
ATOM 1559 C CA . VAL B 1 50 ? 39.835 15.798 20.587 1.00 22.02 49 VAL B CA 1
ATOM 1560 C C . VAL B 1 50 ? 41.172 16.222 21.177 1.00 23.44 49 VAL B C 1
ATOM 1561 O O . VAL B 1 50 ? 41.555 17.402 21.092 1.00 23.63 49 VAL B O 1
ATOM 1565 N N . GLY B 1 51 ? 41.868 15.259 21.754 1.00 24.45 50 GLY B N 1
ATOM 1566 C CA . GLY B 1 51 ? 43.194 15.492 22.326 1.00 26.06 50 GLY B CA 1
ATOM 1567 C C . GLY B 1 51 ? 44.180 14.432 21.877 1.00 27.73 50 GLY B C 1
ATOM 1568 O O . GLY B 1 51 ? 43.795 13.492 21.201 1.00 26.26 50 GLY B O 1
ATOM 1569 N N . PRO B 1 52 ? 45.462 14.590 22.242 1.00 30.96 51 PRO B N 1
ATOM 1570 C CA . PRO B 1 52 ? 46.484 13.633 21.839 1.00 33.47 51 PRO B CA 1
ATOM 1571 C C . PRO B 1 52 ? 46.167 12.205 22.248 1.00 35.26 51 PRO B C 1
ATOM 1572 O O . PRO B 1 52 ? 46.315 11.293 21.451 1.00 35.47 51 PRO B O 1
ATOM 1576 N N . GLN B 1 53 ? 45.714 12.027 23.479 1.00 37.75 52 GLN B N 1
ATOM 1577 C CA . GLN B 1 53 ? 45.419 10.712 23.987 1.00 40.05 52 GLN B CA 1
ATOM 1578 C C . GLN B 1 53 ? 43.949 10.682 24.425 1.00 41.73 52 GLN B C 1
ATOM 1579 O O . GLN B 1 53 ? 43.596 10.041 25.414 1.00 42.67 52 GLN B O 1
ATOM 1581 N N . THR B 1 54 ? 43.073 11.354 23.679 1.00 40.61 53 THR B N 1
ATOM 1582 C CA . THR B 1 54 ? 41.694 11.429 24.119 1.00 39.04 53 THR B CA 1
ATOM 1583 C C . THR B 1 54 ? 40.706 11.887 23.055 1.00 34.35 53 THR B C 1
ATOM 1584 O O . THR B 1 54 ? 41.040 12.640 22.145 1.00 32.82 53 THR B O 1
ATOM 1588 N N . LYS B 1 55 ? 39.492 11.364 23.149 1.00 31.30 54 LYS B N 1
ATOM 1589 C CA . LYS B 1 55 ? 38.383 11.977 22.449 1.00 28.51 54 LYS B CA 1
ATOM 1590 C C . LYS B 1 55 ? 37.093 11.862 23.253 1.00 26.43 54 LYS B C 1
ATOM 1591 O O . LYS B 1 55 ? 36.885 10.928 24.012 1.00 23.33 54 LYS B O 1
ATOM 1597 N N . GLY B 1 56 ? 36.218 12.835 23.080 1.00 24.06 55 GLY B N 1
ATOM 1598 C CA . GLY B 1 56 ? 34.970 12.755 23.782 1.00 23.23 55 GLY B CA 1
ATOM 1599 C C . GLY B 1 56 ? 33.977 13.785 23.398 1.00 23.57 55 GLY B C 1
ATOM 1600 O O . GLY B 1 56 ? 34.121 14.456 22.385 1.00 21.87 55 GLY B O 1
ATOM 1601 N N . SER B 1 57 ? 32.991 13.918 24.273 1.00 21.51 56 SER B N 1
ATOM 1602 C CA . SER B 1 57 ? 31.794 14.678 23.969 1.00 23.32 56 SER B CA 1
ATOM 1603 C C . SER B 1 57 ? 31.260 15.336 25.222 1.00 22.49 56 SER B C 1
ATOM 1604 O O . SER B 1 57 ? 31.383 14.790 26.315 1.00 22.76 56 SER B O 1
ATOM 1607 N N . LEU B 1 58 ? 30.694 16.532 25.044 1.00 24.19 57 LEU B N 1
ATOM 1608 C CA . LEU B 1 58 ? 29.994 17.290 26.079 1.00 22.33 57 LEU B CA 1
ATOM 1609 C C . LEU B 1 58 ? 28.620 17.713 25.567 1.00 21.63 57 LEU B C 1
ATOM 1610 O O . LEU B 1 58 ? 28.496 18.133 24.432 1.00 22.95 57 LEU B O 1
ATOM 1615 N N . SER B 1 59 ? 27.603 17.556 26.412 1.00 22.91 58 SER B N 1
ATOM 1616 C CA . SER B 1 59 ? 26.251 18.112 26.174 1.00 20.58 58 SER B CA 1
ATOM 1617 C C . SER B 1 59 ? 25.800 18.913 27.393 1.00 21.23 58 SER B C 1
ATOM 1618 O O . SER B 1 59 ? 26.033 18.519 28.529 1.00 22.07 58 SER B O 1
ATOM 1621 N N . ILE B 1 60 ? 25.173 20.056 27.133 1.00 22.69 59 ILE B N 1
ATOM 1622 C CA . ILE B 1 60 ? 24.575 20.880 28.172 1.00 22.42 59 ILE B CA 1
ATOM 1623 C C . ILE B 1 60 ? 23.116 21.054 27.747 1.00 22.80 59 ILE B C 1
ATOM 1624 O O . ILE B 1 60 ? 22.845 21.659 26.745 1.00 23.61 59 ILE B O 1
ATOM 1629 N N . THR B 1 61 ? 22.202 20.587 28.573 1.00 22.11 60 THR B N 1
ATOM 1630 C CA . THR B 1 61 ? 20.787 20.521 28.221 1.00 23.48 60 THR B CA 1
ATOM 1631 C C . THR B 1 61 ? 20.001 21.384 29.184 1.00 22.96 60 THR B C 1
ATOM 1632 O O . THR B 1 61 ? 20.304 21.347 30.375 1.00 23.01 60 THR B O 1
ATOM 1636 N N . PHE B 1 62 ? 19.048 22.161 28.660 1.00 20.77 61 PHE B N 1
ATOM 1637 C CA . PHE B 1 62 ? 18.218 23.091 29.431 1.00 21.61 61 PHE B CA 1
ATOM 1638 C C . PHE B 1 62 ? 16.719 22.901 29.154 1.00 22.22 61 PHE B C 1
ATOM 1639 O O . PHE B 1 62 ? 16.318 22.718 27.994 1.00 23.45 61 PHE B O 1
ATOM 1647 N N . GLU B 1 63 ? 15.875 23.042 30.184 1.00 24.42 62 GLU B N 1
ATOM 1648 C CA . GLU B 1 63 ? 14.445 23.238 29.968 1.00 23.37 62 GLU B CA 1
ATOM 1649 C C . GLU B 1 63 ? 14.182 24.635 29.461 1.00 22.05 62 GLU B C 1
ATOM 1650 O O . GLU B 1 63 ? 14.948 25.550 29.742 1.00 21.75 62 GLU B O 1
ATOM 1656 N N . GLN B 1 64 ? 13.100 24.795 28.715 1.00 22.10 63 GLN B N 1
ATOM 1657 C CA . GLN B 1 64 ? 12.798 26.059 28.063 1.00 22.12 63 GLN B CA 1
ATOM 1658 C C . GLN B 1 64 ? 12.708 27.227 29.019 1.00 23.33 63 GLN B C 1
ATOM 1659 O O . GLN B 1 64 ? 13.239 28.307 28.725 1.00 22.55 63 GLN B O 1
ATOM 1665 N N . LYS B 1 65 ? 11.970 27.085 30.129 1.00 22.47 64 LYS B N 1
ATOM 1666 C CA . LYS B 1 65 ? 11.789 28.264 31.026 1.00 23.97 64 LYS B CA 1
ATOM 1667 C C . LYS B 1 65 ? 13.150 28.735 31.623 1.00 23.80 64 LYS B C 1
ATOM 1668 O O . LYS B 1 65 ? 13.414 29.944 31.784 1.00 20.71 64 LYS B O 1
ATOM 1674 N N . LEU B 1 66 ? 14.012 27.768 31.898 1.00 23.38 65 LEU B N 1
ATOM 1675 C CA . LEU B 1 66 ? 15.339 28.052 32.412 1.00 21.77 65 LEU B CA 1
ATOM 1676 C C . LEU B 1 66 ? 16.201 28.782 31.391 1.00 23.03 65 LEU B C 1
ATOM 1677 O O . LEU B 1 66 ? 16.790 29.818 31.739 1.00 23.44 65 LEU B O 1
ATOM 1682 N N . VAL B 1 67 ? 16.286 28.272 30.162 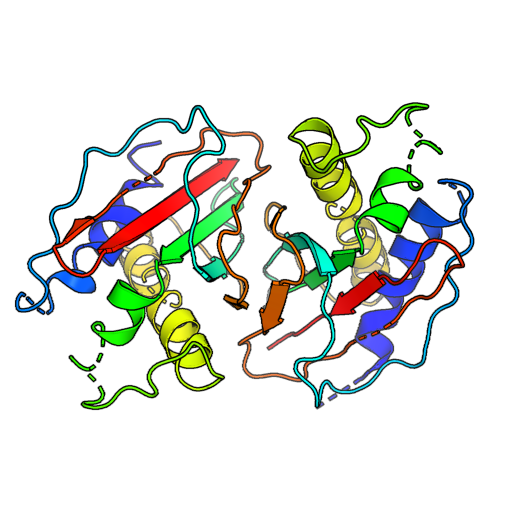1.00 23.10 66 VAL B N 1
ATOM 1683 C CA . VAL B 1 67 ? 17.152 28.915 29.167 1.00 23.53 66 VAL B CA 1
ATOM 1684 C C . VAL B 1 67 ? 16.625 30.329 28.828 1.00 20.97 66 VAL B C 1
ATOM 1685 O O . VAL B 1 67 ? 17.409 31.239 28.568 1.00 21.64 66 VAL B O 1
ATOM 1689 N N . LEU B 1 68 ? 15.303 30.497 28.787 1.00 22.31 67 LEU B N 1
ATOM 1690 C CA . LEU B 1 68 ? 14.730 31.822 28.575 1.00 23.04 67 LEU B CA 1
ATOM 1691 C C . LEU B 1 68 ? 15.015 32.803 29.720 1.00 21.35 67 LEU B C 1
ATOM 1692 O O . LEU B 1 68 ? 15.186 34.012 29.478 1.00 20.90 67 LEU B O 1
ATOM 1697 N N . GLN B 1 69 ? 15.043 32.331 30.947 1.00 21.11 68 GLN B N 1
ATOM 1698 C CA . GLN B 1 69 ? 15.440 33.190 32.053 1.00 21.94 68 GLN B CA 1
ATOM 1699 C C . GLN B 1 69 ? 16.925 33.545 31.998 1.00 22.25 68 GLN B C 1
ATOM 1700 O O . GLN B 1 69 ? 17.304 34.660 32.373 1.00 20.33 68 GLN B O 1
ATOM 1706 N N . ILE B 1 70 ? 17.771 32.580 31.609 1.00 24.02 69 ILE B N 1
ATOM 1707 C CA . ILE B 1 70 ? 19.194 32.807 31.386 1.00 23.75 69 ILE B CA 1
ATOM 1708 C C . ILE B 1 70 ? 19.364 33.898 30.303 1.00 23.19 69 ILE B C 1
ATOM 1709 O O . ILE B 1 70 ? 20.143 34.864 30.487 1.00 21.17 69 ILE B O 1
ATOM 1722 N N . GLN B 1 72 ? 17.122 36.191 29.436 1.00 22.30 71 GLN B N 1
ATOM 1723 C CA . GLN B 1 72 ? 16.664 37.446 30.005 1.00 21.38 71 GLN B CA 1
ATOM 1724 C C . GLN B 1 72 ? 17.808 38.109 30.802 1.00 21.83 71 GLN B C 1
ATOM 1725 O O . GLN B 1 72 ? 18.032 39.300 30.675 1.00 21.95 71 GLN B O 1
ATOM 1731 N N . ASN B 1 73 ? 18.455 37.326 31.668 1.00 21.42 72 ASN B N 1
ATOM 1732 C CA . ASN B 1 73 ? 19.431 37.873 32.596 1.00 22.71 72 ASN B CA 1
ATOM 1733 C C . ASN B 1 73 ? 20.736 38.289 31.907 1.00 22.83 72 ASN B C 1
ATOM 1734 O O . ASN B 1 73 ? 21.347 39.291 32.264 1.00 23.33 72 ASN B O 1
ATOM 1747 N N . LEU B 1 75 ? 21.140 38.890 28.413 1.00 23.97 74 LEU B N 1
ATOM 1748 C CA . LEU B 1 75 ? 20.954 39.819 27.268 1.00 25.18 74 LEU B CA 1
ATOM 1749 C C . LEU B 1 75 ? 19.809 40.836 27.416 1.00 23.04 74 LEU B C 1
ATOM 1750 O O . LEU B 1 75 ? 19.682 41.738 26.616 1.00 20.12 74 LEU B O 1
ATOM 1755 N N . GLY B 1 76 ? 18.979 40.700 28.436 1.00 20.97 75 GLY B N 1
ATOM 1756 C CA . GLY B 1 76 ? 17.981 41.681 28.699 1.00 22.48 75 GLY B CA 1
ATOM 1757 C C . GLY B 1 76 ? 16.746 41.504 27.855 1.00 22.50 75 GLY B C 1
ATOM 1758 O O . GLY B 1 76 ? 15.935 42.408 27.737 1.00 23.62 75 GLY B O 1
ATOM 1759 N N . GLU B 1 77 ? 16.605 4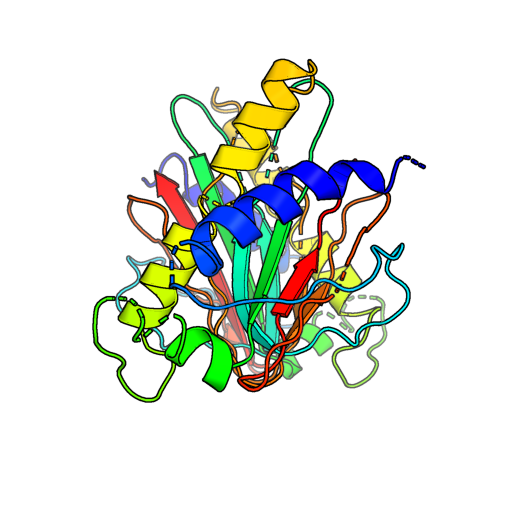0.341 27.255 1.00 26.12 76 GLU B N 1
ATOM 1760 C CA . GLU B 1 77 ? 15.387 40.041 26.531 1.00 30.20 76 GLU B CA 1
ATOM 1761 C C . GLU B 1 77 ? 15.187 38.575 26.399 1.00 30.45 76 GLU B C 1
ATOM 1762 O O . GLU B 1 77 ? 16.044 37.790 26.754 1.00 32.96 76 GLU B O 1
ATOM 1768 N N . ASN B 1 78 ? 14.011 38.196 25.961 1.00 30.13 77 ASN B N 1
ATOM 1769 C CA . ASN B 1 78 ? 13.866 36.831 25.473 1.00 31.78 77 ASN B CA 1
ATOM 1770 C C . ASN B 1 78 ? 12.587 36.739 24.690 1.00 30.24 77 ASN B C 1
ATOM 1771 O O . ASN B 1 78 ? 11.575 37.360 25.020 1.00 28.32 77 ASN B O 1
ATOM 1776 N N . PRO B 1 79 ? 12.616 35.903 23.679 1.00 30.76 78 PRO B N 1
ATOM 1777 C CA . PRO B 1 79 ? 11.511 35.893 22.755 1.00 29.81 78 PRO B CA 1
ATOM 1778 C C . PRO B 1 79 ? 10.337 35.001 23.167 1.00 29.54 7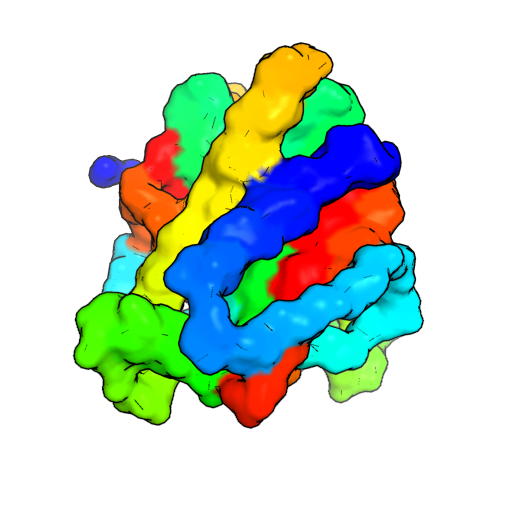8 PRO B C 1
ATOM 1779 O O . PRO B 1 79 ? 9.392 34.851 22.385 1.00 25.95 78 PRO B O 1
ATOM 1783 N N . GLY B 1 80 ? 10.379 34.406 24.357 1.00 28.35 79 GLY B N 1
ATOM 1784 C CA . GLY B 1 80 ? 9.245 33.587 24.827 1.00 28.13 79 GLY B CA 1
ATOM 1785 C C . GLY B 1 80 ? 9.130 32.230 24.146 1.00 28.49 79 GLY B C 1
ATOM 1786 O O . GLY B 1 80 ? 8.156 31.504 24.364 1.00 26.18 79 GLY B O 1
ATOM 1787 N N . LYS B 1 81 ? 10.162 31.860 23.388 1.00 29.58 80 LYS B N 1
ATOM 1788 C CA . LYS B 1 81 ? 10.229 30.582 22.685 1.00 29.44 80 LYS B CA 1
ATOM 1789 C C . LYS B 1 81 ? 11.686 30.347 22.305 1.00 29.07 80 LYS B C 1
ATOM 1790 O O . LYS B 1 81 ? 12.494 31.264 22.360 1.00 27.20 80 LYS B O 1
ATOM 1795 N N A ILE B 1 82 ? 12.006 29.108 21.939 0.50 29.44 81 ILE B N 1
ATOM 1796 N N B ILE B 1 82 ? 12.044 29.138 21.890 0.50 29.77 81 ILE B N 1
ATOM 1797 C CA A ILE B 1 82 ? 13.337 28.784 21.426 0.50 28.77 81 ILE B CA 1
ATOM 1798 C CA B ILE B 1 82 ? 13.452 28.867 21.546 0.50 29.38 81 ILE B CA 1
ATOM 1799 C C A ILE B 1 82 ? 13.355 29.276 19.992 0.50 29.41 81 ILE B C 1
ATOM 1800 C C B ILE B 1 82 ? 13.687 29.084 20.046 0.50 29.15 81 ILE B C 1
ATOM 1801 O O A ILE B 1 82 ? 12.531 28.850 19.178 0.50 31.92 81 ILE B O 1
ATOM 1802 O O B ILE B 1 82 ? 13.435 28.209 19.231 0.50 31.24 81 ILE B O 1
ATOM 1811 N N . ASN B 1 83 ? 14.191 30.261 19.703 1.00 28.58 82 ASN B N 1
ATOM 1812 C CA . ASN B 1 83 ? 14.407 30.663 18.304 1.00 28.22 82 ASN B CA 1
ATOM 1813 C C . ASN B 1 83 ? 15.923 30.717 18.047 1.00 28.43 82 ASN B C 1
ATOM 1814 O O . ASN B 1 83 ? 16.694 30.241 18.902 1.00 24.54 82 ASN B O 1
ATOM 1819 N N . GLU B 1 84 ? 16.323 31.273 16.889 1.00 28.13 83 GLU B N 1
ATOM 1820 C CA . GLU B 1 84 ? 17.732 31.367 16.520 1.00 28.32 83 GLU B CA 1
ATOM 1821 C C . GLU B 1 84 ? 18.519 32.195 17.514 1.00 27.52 83 GLU B C 1
ATOM 1822 O O . GLU B 1 84 ? 19.647 31.856 17.792 1.00 25.90 83 GLU B O 1
ATOM 1826 N N . GLU B 1 85 ? 17.966 33.274 18.056 1.00 24.01 84 GLU B N 1
ATOM 1827 C CA . GLU B 1 85 ? 18.735 34.033 19.048 1.00 26.18 84 GLU B CA 1
ATOM 1828 C C . GLU B 1 85 ? 19.010 33.206 20.292 1.00 23.80 84 GLU B C 1
ATOM 1829 O O . GLU B 1 85 ? 20.074 33.345 20.900 1.00 24.04 84 GLU B O 1
ATOM 1832 N N . VAL B 1 86 ? 18.054 32.368 20.676 1.00 22.94 85 VAL B N 1
ATOM 1833 C CA . VAL B 1 86 ? 18.241 31.476 21.855 1.00 24.04 85 VAL B CA 1
ATOM 1834 C C . VAL B 1 86 ? 19.301 30.433 21.552 1.00 23.49 85 VAL B C 1
ATOM 1835 O O . VAL B 1 86 ? 20.207 30.227 22.343 1.00 23.87 85 VAL B O 1
ATOM 1839 N N . THR B 1 87 ? 19.224 29.799 20.388 1.00 24.52 86 THR B N 1
ATOM 1840 C CA . THR B 1 87 ? 20.219 28.792 20.026 1.00 23.56 86 THR B CA 1
ATOM 1841 C C . THR B 1 87 ? 21.636 29.400 19.889 1.00 24.27 86 THR B C 1
ATOM 1842 O O . THR B 1 87 ? 22.596 28.773 20.300 1.00 22.26 86 THR B O 1
ATOM 1846 N N . ASP B 1 88 ? 21.746 30.610 19.347 1.00 23.06 87 ASP B N 1
ATOM 1847 C CA . ASP B 1 88 ? 23.028 31.313 19.338 1.00 24.27 87 ASP B CA 1
ATOM 1848 C C . ASP B 1 88 ? 23.596 31.478 20.763 1.00 25.15 87 ASP B C 1
ATOM 1849 O O . ASP B 1 88 ? 24.753 31.191 20.994 1.00 23.69 87 ASP B O 1
ATOM 1854 N N . LEU B 1 89 ? 22.772 31.881 21.722 1.00 24.65 88 LEU B N 1
ATOM 1855 C CA . LEU B 1 89 ? 23.265 32.042 23.088 1.00 25.41 88 LEU B CA 1
ATOM 1856 C C . LEU B 1 89 ? 23.712 30.703 23.687 1.00 24.10 88 LEU B C 1
ATOM 1857 O O . LEU B 1 89 ? 24.727 30.642 24.350 1.00 23.68 88 LEU B O 1
ATOM 1862 N N . VAL B 1 90 ? 22.937 29.656 23.468 1.00 23.58 89 VAL B N 1
ATOM 1863 C CA . VAL B 1 90 ? 23.315 28.337 23.953 1.00 22.25 89 VAL B CA 1
ATOM 1864 C C . VAL B 1 90 ? 24.654 27.905 23.342 1.00 20.80 89 VAL B C 1
ATOM 1865 O O . VAL B 1 90 ? 25.496 27.295 24.029 1.00 23.13 89 VAL B O 1
ATOM 1869 N N . GLY B 1 91 ? 24.870 28.212 22.070 1.00 22.76 90 GLY B N 1
ATOM 1870 C CA . GLY B 1 91 ? 26.145 27.943 21.409 1.00 22.62 90 GLY B CA 1
ATOM 1871 C C . GLY B 1 91 ? 27.276 28.657 22.098 1.00 25.02 90 GLY B C 1
ATOM 1872 O O . GLY B 1 91 ? 28.323 28.060 22.347 1.00 25.49 90 GLY B O 1
ATOM 1873 N N . GLU B 1 92 ? 27.071 29.924 22.437 1.00 23.29 91 GLU B N 1
ATOM 1874 C CA . GLU B 1 92 ? 28.109 30.708 23.130 1.00 24.50 91 GLU B CA 1
ATOM 1875 C C . GLU B 1 92 ? 28.345 30.220 24.541 1.00 23.40 91 GLU B C 1
ATOM 1876 O O . GLU B 1 92 ? 29.483 30.128 24.966 1.00 22.86 91 GLU B O 1
ATOM 1882 N N . ILE B 1 93 ? 27.293 29.851 25.246 1.00 22.22 92 ILE B N 1
ATOM 1883 C CA . ILE B 1 93 ? 27.458 29.236 26.569 1.00 24.05 92 ILE B CA 1
ATOM 1884 C C . ILE B 1 93 ? 28.260 27.958 26.446 1.00 22.69 92 ILE B C 1
ATOM 1885 O O . ILE B 1 93 ? 29.186 27.692 27.249 1.00 21.25 92 ILE B O 1
ATOM 1890 N N . THR B 1 94 ? 27.933 27.148 25.435 1.00 23.15 93 THR B N 1
ATOM 1891 C CA . THR B 1 94 ? 28.666 25.897 25.216 1.00 24.07 93 THR B CA 1
ATOM 1892 C C . THR B 1 94 ? 30.169 26.142 24.989 1.00 24.11 93 THR B C 1
ATOM 1893 O O . THR B 1 94 ? 31.043 25.422 25.568 1.00 23.73 93 THR B O 1
ATOM 1897 N N . ASN B 1 95 ? 30.481 27.137 24.152 1.00 23.16 94 ASN B N 1
ATOM 1898 C CA . ASN B 1 95 ? 31.878 27.472 23.909 1.00 21.65 94 ASN B CA 1
ATOM 1899 C C . ASN B 1 95 ? 32.581 27.936 25.190 1.00 23.59 94 ASN B C 1
ATOM 1900 O O . ASN B 1 95 ? 33.741 27.575 25.418 1.00 23.42 94 ASN B O 1
ATOM 1913 N N . VAL B 1 97 ? 31.755 27.239 28.454 1.00 21.71 96 VAL B N 1
ATOM 1914 C CA . VAL B 1 97 ? 31.879 26.101 29.378 1.00 21.86 96 VAL B CA 1
ATOM 1915 C C . VAL B 1 97 ? 33.063 25.188 28.986 1.00 21.66 96 VAL B C 1
ATOM 1916 O O . VAL B 1 97 ? 33.927 24.818 29.813 1.00 19.25 96 VAL B O 1
ATOM 1920 N N . THR B 1 98 ? 33.100 24.851 27.700 1.00 19.91 97 THR B N 1
ATOM 1921 C CA . THR B 1 98 ? 34.115 23.952 27.147 1.00 20.69 97 THR B CA 1
ATOM 1922 C C . THR B 1 98 ? 35.459 24.606 27.159 1.00 21.97 97 THR B C 1
ATOM 1923 O O . THR B 1 98 ? 36.453 23.977 27.504 1.00 19.49 97 THR B O 1
ATOM 1927 N N . GLY B 1 99 ? 35.498 25.887 26.821 1.00 21.95 98 GLY B N 1
ATOM 1928 C CA . GLY B 1 99 ? 36.740 26.642 26.897 1.00 22.25 98 GLY B CA 1
ATOM 1929 C C . GLY B 1 99 ? 37.337 26.813 28.270 1.00 22.39 98 GLY B C 1
ATOM 1930 O O . GLY B 1 99 ? 38.572 26.684 28.445 1.00 20.74 98 GLY B O 1
ATOM 1931 N N . GLY B 1 100 ? 36.497 27.107 29.255 1.00 21.85 99 GLY B N 1
ATOM 1932 C CA . GLY B 1 100 ? 36.962 27.201 30.621 1.00 21.55 99 GLY B CA 1
ATOM 1933 C C . GLY B 1 100 ? 37.451 25.866 31.142 1.00 21.80 99 GLY B C 1
ATOM 1934 O O . GLY B 1 100 ? 38.463 25.798 31.854 1.00 20.19 99 GLY B O 1
ATOM 1935 N N . ALA B 1 101 ? 36.762 24.799 30.752 1.00 22.33 100 ALA B N 1
ATOM 1936 C CA . ALA B 1 101 ? 37.186 23.439 31.119 1.00 22.00 100 ALA B CA 1
ATOM 1937 C C . ALA B 1 101 ? 38.524 23.091 30.471 1.00 22.23 100 ALA B C 1
ATOM 1938 O O . ALA B 1 101 ? 39.423 22.481 31.097 1.00 21.19 100 ALA B O 1
ATOM 1940 N N . LYS B 1 102 ? 38.659 23.444 29.189 1.00 20.09 101 LYS B N 1
ATOM 1941 C CA . LYS B 1 102 ? 39.946 23.259 28.489 1.00 19.40 101 LYS B CA 1
ATOM 1942 C C . LYS B 1 102 ? 41.081 23.947 29.243 1.00 18.52 101 LYS B C 1
ATOM 1943 O O . LYS B 1 102 ? 42.142 23.357 29.441 1.00 17.77 101 LYS B O 1
ATOM 1949 N N . ASN B 1 103 ? 40.866 25.199 29.661 1.00 17.56 102 ASN B N 1
ATOM 1950 C CA . ASN B 1 103 ? 41.858 25.918 30.430 1.00 18.63 102 ASN B CA 1
ATOM 1951 C C . ASN B 1 103 ? 42.219 25.225 31.759 1.00 17.42 102 ASN B C 1
ATOM 1952 O O . ASN B 1 103 ? 43.384 25.020 32.050 1.00 16.55 102 ASN B O 1
ATOM 1957 N N . LEU B 1 104 ? 41.196 24.941 32.553 1.00 16.97 103 LEU B N 1
ATOM 1958 C CA . LEU B 1 104 ? 41.382 24.268 33.839 1.00 18.37 103 LEU B CA 1
ATOM 1959 C C . LEU B 1 104 ? 42.062 22.876 33.722 1.00 18.53 103 LEU B C 1
ATOM 1960 O O . LEU B 1 104 ? 42.996 22.578 34.460 1.00 18.27 103 LEU B O 1
ATOM 1965 N N . LEU B 1 105 ? 41.564 22.032 32.813 1.00 18.71 104 LEU B N 1
ATOM 1966 C CA . LEU B 1 105 ? 42.186 20.735 32.493 1.00 17.62 104 LEU B CA 1
ATOM 1967 C C . LEU B 1 105 ? 43.610 20.824 31.912 1.00 17.76 104 LEU B C 1
ATOM 1968 O O . LEU B 1 105 ? 44.490 20.040 32.263 1.00 15.09 104 LEU B O 1
ATOM 1973 N N . GLY B 1 106 ? 43.867 21.816 31.068 1.00 17.22 105 GLY B N 1
ATOM 1974 C CA . GLY B 1 106 ? 45.222 22.053 30.552 1.00 17.21 105 GLY B CA 1
ATOM 1975 C C . GLY B 1 106 ? 46.220 22.361 31.635 1.00 17.51 105 GLY B C 1
ATOM 1976 O O . GLY B 1 106 ? 47.376 21.857 31.587 1.00 20.23 105 GLY B O 1
ATOM 1977 N N . GLN B 1 107 ? 45.812 23.126 32.645 1.00 17.69 106 GLN B N 1
ATOM 1978 C CA . GLN B 1 107 ? 46.673 23.392 33.815 1.00 21.66 106 GLN B CA 1
ATOM 1979 C C . GLN B 1 107 ? 47.038 22.118 34.567 1.00 20.85 106 GLN B C 1
ATOM 1980 O O . GLN B 1 107 ? 48.062 22.066 35.253 1.00 24.46 106 GLN B O 1
ATOM 1986 N N . LYS B 1 108 ? 46.196 21.106 34.456 1.00 20.92 107 LYS B N 1
ATOM 1987 C CA . LYS B 1 108 ? 46.443 19.800 35.054 1.00 20.68 107 LYS B CA 1
ATOM 1988 C C . LYS B 1 108 ? 47.018 18.744 34.097 1.00 19.24 107 LYS B C 1
ATOM 1989 O O . LYS B 1 108 ? 46.990 17.555 34.408 1.00 22.38 107 LYS B O 1
ATOM 1995 N N . GLY B 1 109 ? 47.542 19.177 32.966 1.00 17.44 108 GLY B N 1
ATOM 1996 C CA . GLY B 1 109 ? 48.159 18.288 31.983 1.00 17.15 108 GLY B CA 1
ATOM 1997 C C . GLY B 1 109 ? 47.272 17.500 31.045 1.00 18.68 108 GLY B C 1
ATOM 1998 O O . GLY B 1 109 ? 47.764 16.660 30.317 1.00 20.48 108 GLY B O 1
ATOM 1999 N N A TYR 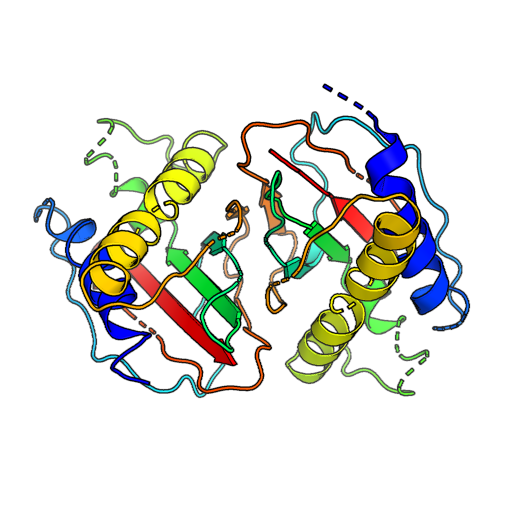B 1 110 ? 45.968 17.752 31.089 0.50 18.78 109 TYR B N 1
ATOM 2000 N N B TYR B 1 110 ? 45.971 17.764 31.056 0.50 19.45 109 TYR B N 1
ATOM 2001 C CA A TYR B 1 110 ? 45.015 17.097 30.207 0.50 19.22 109 TYR B CA 1
ATOM 2002 C CA B TYR B 1 110 ? 45.022 17.033 30.222 0.50 20.52 109 TYR B CA 1
ATOM 2003 C C A TYR B 1 110 ? 44.777 18.053 29.058 0.50 20.38 109 TYR B C 1
ATOM 2004 C C B TYR B 1 110 ? 44.647 17.941 29.038 0.50 21.22 109 TYR B C 1
ATOM 2005 O O A TYR B 1 110 ? 44.235 19.138 29.257 0.50 19.54 109 TYR B O 1
ATOM 2006 O O B TYR B 1 110 ? 43.860 18.873 29.191 0.50 21.30 109 TYR B O 1
ATOM 2023 N N . GLU B 1 111 ? 45.252 17.670 27.876 1.00 20.71 110 GLU B N 1
ATOM 2024 C CA . GLU B 1 111 ? 45.103 18.486 26.672 1.00 19.85 110 GLU B CA 1
ATOM 2025 C C . GLU B 1 111 ? 43.988 18.005 25.725 1.00 21.00 110 GLU B C 1
ATOM 2026 O O . GLU B 1 111 ? 43.918 16.831 25.340 1.00 20.74 110 GLU B O 1
ATOM 2029 N N . PHE B 1 112 ? 43.169 18.953 25.304 1.00 20.51 111 PHE B N 1
ATOM 2030 C CA . PHE B 1 112 ? 42.213 18.707 24.208 1.00 21.32 111 PHE B CA 1
ATOM 2031 C C . PHE B 1 112 ? 41.907 20.007 23.518 1.00 21.43 111 PHE B C 1
ATOM 2032 O O . PHE B 1 112 ? 42.138 21.112 24.064 1.00 22.23 111 PHE B O 1
ATOM 2040 N N . GLU B 1 113 ? 41.399 19.856 22.287 1.00 23.16 112 GLU B N 1
ATOM 2041 C CA . GLU B 1 113 ? 40.890 20.948 21.467 1.00 22.90 112 GLU B CA 1
ATOM 2042 C C . GLU B 1 113 ? 39.394 20.668 21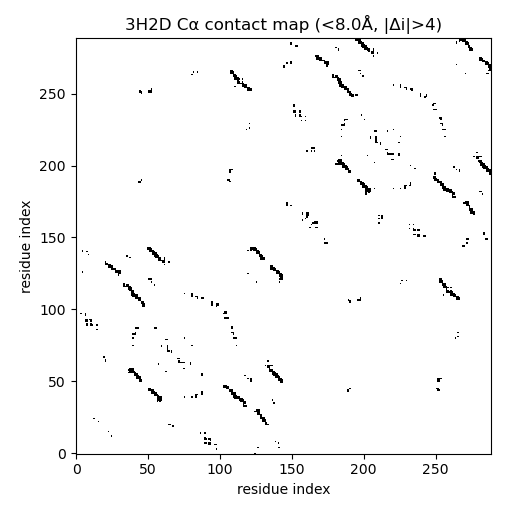.281 1.00 22.71 112 GLU B C 1
ATOM 2043 O O . GLU B 1 113 ? 38.977 19.515 21.123 1.00 23.07 112 GLU B O 1
ATOM 2057 N N . ALA B 1 115 ? 35.792 21.183 19.132 1.00 23.60 114 ALA B N 1
ATOM 2058 C CA . ALA B 1 115 ? 35.273 21.364 17.796 1.00 23.62 114 ALA B CA 1
ATOM 2059 C C . ALA B 1 115 ? 34.341 22.571 17.932 1.00 25.00 114 ALA B C 1
ATOM 2060 O O . ALA B 1 115 ? 34.672 23.509 18.644 1.00 26.66 114 ALA B O 1
ATOM 2062 N N . THR B 1 116 ? 33.205 22.573 17.244 1.00 23.49 115 THR B N 1
ATOM 2063 C CA . THR B 1 116 ? 32.327 23.712 17.222 1.00 22.03 115 THR B CA 1
ATOM 2064 C C . THR B 1 116 ? 30.910 23.305 17.719 1.00 20.85 115 THR B C 1
ATOM 2065 O O . THR B 1 116 ? 30.495 22.181 17.543 1.00 23.53 115 THR B O 1
ATOM 2069 N N . PRO B 1 117 ? 30.172 24.251 18.326 1.00 22.82 116 PRO B N 1
ATOM 2070 C CA . PRO B 1 117 ? 28.928 23.849 18.939 1.00 23.42 116 PRO B CA 1
ATOM 2071 C C . PRO B 1 117 ? 27.838 23.492 17.938 1.00 23.01 116 PRO B C 1
ATOM 2072 O O . PRO B 1 117 ? 27.771 24.047 16.863 1.00 21.12 116 PRO B O 1
ATOM 2092 N N . VAL B 1 119 ? 23.663 23.020 18.316 1.00 23.43 118 VAL B N 1
ATOM 2093 C CA . VAL B 1 119 ? 22.546 23.224 19.229 1.00 23.65 118 VAL B CA 1
ATOM 2094 C C . VAL B 1 119 ? 21.284 22.522 18.732 1.00 24.65 118 VAL B C 1
ATOM 2095 O O . VAL B 1 119 ? 20.850 22.727 17.599 1.00 23.76 118 VAL B O 1
ATOM 2099 N N . VAL B 1 120 ? 20.718 21.711 19.623 1.00 23.46 119 VAL B N 1
ATOM 2100 C CA . VAL B 1 120 ? 19.538 20.931 19.388 1.00 24.51 119 VAL B CA 1
ATOM 2101 C C . VAL B 1 120 ? 18.372 21.695 19.969 1.00 25.45 119 VAL B C 1
ATOM 2102 O O . VAL B 1 120 ? 18.460 22.183 21.091 1.00 23.88 119 VAL B O 1
ATOM 2106 N N A SER B 1 121 ? 17.304 21.826 19.188 0.50 25.61 120 SER B N 1
ATOM 2107 N N B SER B 1 121 ? 17.286 21.765 19.207 0.50 25.90 120 SER B N 1
ATOM 2108 C CA A SER B 1 121 ? 16.052 22.425 19.642 0.50 25.56 120 SER B CA 1
ATOM 2109 C CA B SER B 1 121 ? 16.055 22.404 19.640 0.50 26.18 120 SER B CA 1
ATOM 2110 C C A SER B 1 121 ? 14.930 21.420 19.425 0.50 24.91 120 SER B C 1
ATOM 2111 C C B SER B 1 121 ? 14.881 21.463 19.404 0.50 25.15 120 SER B C 1
ATOM 2112 O O A SER B 1 121 ? 14.766 20.927 18.317 0.50 25.25 120 SER B O 1
ATOM 2113 O O B SER B 1 121 ? 14.621 21.073 18.268 0.50 25.06 120 SER B O 1
ATOM 2118 N N . GLY B 1 122 ? 14.150 21.150 20.469 1.00 23.99 121 GLY B N 1
ATOM 2119 C CA . GLY B 1 122 ? 13.044 20.179 20.389 1.00 24.14 121 GLY B CA 1
ATOM 2120 C C . GLY B 1 122 ? 12.498 19.875 21.761 1.00 23.52 121 GLY B C 1
ATOM 2121 O O . GLY B 1 122 ? 13.271 19.562 22.652 1.00 24.84 121 GLY B O 1
ATOM 2122 N N A GLN B 1 123 ? 11.174 19.920 21.918 0.50 23.21 122 GLN B N 1
ATOM 2123 N N B GLN B 1 123 ? 11.179 19.946 21.935 0.50 23.71 122 GLN B N 1
ATOM 2124 C CA A GLN B 1 123 ? 10.571 19.681 23.228 0.50 24.77 122 GLN B CA 1
ATOM 2125 C CA B GLN B 1 123 ? 10.578 19.789 23.265 0.50 25.35 122 GLN B CA 1
ATOM 2126 C C A GLN B 1 123 ? 10.954 18.295 23.721 0.50 23.79 122 GLN B C 1
ATOM 2127 C C B GLN B 1 123 ? 10.832 18.349 23.767 0.50 24.64 122 GLN B C 1
ATOM 2128 O O A GLN B 1 123 ? 10.891 17.316 22.979 0.50 23.35 122 GLN B O 1
ATOM 2129 O O B GLN B 1 123 ? 10.555 17.383 23.063 0.50 25.07 122 GLN B O 1
ATOM 2140 N N . GLY B 1 124 ? 11.382 18.218 24.967 1.00 24.58 123 GLY B N 1
ATOM 2141 C CA . GLY B 1 124 ? 11.602 16.917 25.605 1.00 24.81 123 GLY B CA 1
ATOM 2142 C C . GLY B 1 124 ? 12.542 15.933 24.945 1.00 23.62 123 GLY B C 1
ATOM 2143 O O . GLY B 1 124 ? 12.306 14.737 25.019 1.00 23.07 123 GLY B O 1
ATOM 2144 N N . HIS B 1 125 ? 13.589 16.419 24.273 1.00 24.12 124 HIS B N 1
ATOM 2145 C CA . HIS B 1 125 ? 14.584 15.535 23.688 1.00 23.39 124 HIS B CA 1
ATOM 2146 C C . HIS B 1 125 ? 15.590 15.042 24.716 1.00 23.62 124 HIS B C 1
ATOM 2147 O O . HIS B 1 125 ? 15.717 15.605 25.804 1.00 23.63 124 HIS B O 1
ATOM 2154 N N . THR B 1 126 ? 16.285 13.954 24.374 1.00 25.67 125 THR B N 1
ATOM 2155 C CA . THR B 1 126 ? 17.332 13.408 25.229 1.00 24.58 125 THR B CA 1
ATOM 2156 C C . THR B 1 126 ? 18.586 13.213 24.378 1.00 25.15 125 THR B C 1
ATOM 2157 O O . THR B 1 126 ? 18.515 13.160 23.149 1.00 23.37 125 THR B O 1
ATOM 2161 N N . ILE B 1 127 ? 19.731 13.152 25.036 1.00 23.64 126 ILE B N 1
ATOM 2162 C CA . ILE B 1 127 ? 21.025 12.968 24.378 1.00 26.00 126 ILE B CA 1
ATOM 2163 C C . ILE B 1 127 ? 21.662 11.687 24.918 1.00 26.51 126 ILE B C 1
ATOM 2164 O O . ILE B 1 127 ? 21.666 11.442 26.134 1.00 27.05 126 ILE B O 1
ATOM 2169 N N . SER B 1 128 ? 22.200 10.868 24.022 1.00 24.64 127 SER B N 1
ATOM 2170 C CA . SER B 1 128 ? 22.920 9.678 24.365 1.00 26.27 127 SER B CA 1
ATOM 2171 C C . SER B 1 128 ? 24.330 9.791 23.769 1.00 26.15 127 SER B C 1
ATOM 2172 O O . SER B 1 128 ? 24.478 9.958 22.543 1.00 25.55 127 SER B O 1
ATOM 2175 N N . HIS B 1 129 ? 25.335 9.711 24.639 1.00 24.95 128 HIS B N 1
ATOM 2176 C CA . HIS B 1 129 ? 26.767 9.738 24.242 1.00 22.06 128 HIS B CA 1
ATOM 2177 C C . HIS B 1 129 ? 27.218 8.337 23.950 1.00 22.07 128 HIS B C 1
ATOM 2178 O O . HIS B 1 129 ? 27.018 7.448 24.792 1.00 24.09 128 HIS B O 1
ATOM 2185 N N . LYS B 1 130 ? 27.847 8.141 22.793 1.00 21.51 129 LYS B N 1
ATOM 2186 C CA . LYS B 1 130 ? 28.195 6.821 22.314 1.00 24.17 129 LYS B CA 1
ATOM 2187 C C . LYS B 1 130 ? 29.667 6.466 22.413 1.00 27.18 129 LYS B C 1
ATOM 2188 O O . LYS B 1 130 ? 30.033 5.374 22.038 1.00 27.07 129 LYS B O 1
ATOM 2194 N N . ALA B 1 131 ? 30.510 7.331 22.960 1.00 30.50 130 ALA B N 1
ATOM 2195 C CA . ALA B 1 131 ? 31.918 6.940 23.216 1.00 32.10 130 ALA B CA 1
ATOM 2196 C C . ALA B 1 131 ? 32.019 5.621 23.992 1.00 32.32 130 ALA B C 1
ATOM 2197 O O . ALA B 1 131 ? 31.138 5.271 24.768 1.00 33.38 130 ALA B O 1
ATOM 2199 N N . ASN B 1 132 ? 33.109 4.900 23.786 1.00 34.45 131 ASN B N 1
ATOM 2200 C CA . ASN B 1 132 ? 33.378 3.713 24.578 1.00 35.07 131 ASN B CA 1
ATOM 2201 C C . ASN B 1 132 ? 34.174 4.200 25.771 1.00 35.85 131 ASN B C 1
ATOM 2202 O O . ASN B 1 132 ? 35.410 4.150 25.769 1.00 36.71 131 ASN B O 1
ATOM 2205 N N . GLY B 1 133 ? 33.468 4.719 26.761 1.00 33.61 132 GLY B N 1
ATOM 2206 C CA . GLY B 1 133 ? 34.095 5.177 27.989 1.00 33.13 132 GLY B CA 1
ATOM 2207 C C . GLY B 1 133 ? 33.029 5.521 29.005 1.00 33.79 132 GLY B C 1
ATOM 2208 O O . GLY B 1 133 ? 31.825 5.285 28.780 1.00 34.46 132 GLY B O 1
ATOM 2209 N N . THR B 1 134 ? 33.442 6.087 30.124 1.00 32.16 133 THR B N 1
ATOM 2210 C CA . THR B 1 134 ? 32.512 6.391 31.184 1.00 31.01 133 THR B CA 1
ATOM 2211 C C . THR B 1 134 ? 31.670 7.591 30.823 1.00 26.89 133 THR B C 1
ATOM 2212 O O . THR B 1 134 ? 32.180 8.547 30.314 1.00 26.35 133 THR B O 1
ATOM 2216 N N . LYS B 1 135 ? 30.377 7.537 31.093 1.00 24.60 134 LYS B N 1
ATOM 2217 C CA . LYS B 1 135 ? 29.483 8.665 30.837 1.00 25.79 134 LYS B CA 1
ATOM 2218 C C . LYS B 1 135 ? 29.214 9.263 32.204 1.00 25.55 134 LYS B C 1
ATOM 2219 O O . LYS B 1 135 ? 28.740 8.561 33.079 1.00 27.34 134 LYS B O 1
ATOM 2225 N N . ILE B 1 136 ? 29.529 10.536 32.394 1.00 23.25 135 ILE B N 1
ATOM 2226 C CA . ILE B 1 136 ? 29.300 11.217 33.673 1.00 23.95 135 ILE B CA 1
ATOM 2227 C C . ILE B 1 136 ? 28.231 12.289 33.469 1.00 23.69 135 ILE B C 1
ATOM 2228 O O . ILE B 1 136 ? 28.363 13.137 32.602 1.00 23.23 135 ILE B O 1
ATOM 2233 N N . ILE B 1 137 ? 27.164 12.230 34.253 1.00 23.69 136 ILE B N 1
ATOM 2234 C CA . ILE B 1 137 ? 26.094 13.180 34.129 1.00 23.07 136 ILE B CA 1
ATOM 2235 C C . ILE B 1 137 ? 25.786 13.815 35.479 1.00 24.69 136 ILE B C 1
ATOM 2236 O O . ILE B 1 137 ? 25.896 13.178 36.531 1.00 24.17 136 ILE B O 1
ATOM 2257 N N . PRO B 1 139 ? 22.832 16.681 37.233 1.00 23.54 138 PRO B N 1
ATOM 2258 C CA . PRO B 1 139 ? 21.727 17.637 37.144 1.00 28.42 138 PRO B CA 1
ATOM 2259 C C . PRO B 1 139 ? 22.057 18.965 37.835 1.00 24.53 138 PRO B C 1
ATOM 2260 O O . PRO B 1 139 ? 22.934 19.001 38.733 1.00 24.68 138 PRO B O 1
ATOM 2264 N N . PHE B 1 140 ? 21.359 20.017 37.417 1.00 25.66 139 PHE B N 1
ATOM 2265 C CA . PHE B 1 140 ? 21.326 21.327 38.088 1.00 27.07 139 PHE B CA 1
ATOM 2266 C C . PHE B 1 140 ? 19.872 21.797 38.235 1.00 27.70 139 PHE B C 1
ATOM 2267 O O . PHE B 1 140 ? 19.091 21.733 37.263 1.00 30.02 139 PHE B O 1
ATOM 2275 N N A THR B 1 141 ? 19.468 22.244 39.430 0.50 26.82 140 THR B N 1
ATOM 2276 N N B THR B 1 141 ? 19.585 22.340 39.409 0.50 26.03 140 THR B N 1
ATOM 2277 C CA A THR B 1 141 ? 18.069 22.674 39.665 0.50 25.80 140 THR B CA 1
ATOM 2278 C CA B THR B 1 141 ? 18.246 22.638 39.848 0.50 24.44 140 THR B CA 1
ATOM 2279 C C A THR B 1 141 ? 17.942 24.171 39.969 0.50 25.37 140 THR B C 1
ATOM 2280 C C B THR B 1 141 ? 18.075 24.142 40.013 0.50 23.89 140 THR B C 1
ATOM 2281 O O A THR B 1 141 ? 18.768 24.753 40.665 0.50 23.88 140 THR B O 1
ATOM 2282 O O B THR B 1 141 ? 19.045 24.863 40.191 0.50 22.10 140 THR B O 1
ATOM 2289 N N A SER B 1 142 ? 16.880 24.771 39.441 0.50 24.18 141 SER B N 1
ATOM 2290 N N B SER B 1 142 ? 16.819 24.580 39.945 0.50 23.03 141 SER B N 1
ATOM 2291 C CA A SER B 1 142 ? 16.435 26.082 39.861 0.50 24.16 141 SER B CA 1
ATOM 2292 C CA B SER B 1 142 ? 16.422 25.958 40.134 0.50 22.92 141 SER B CA 1
ATOM 2293 C C A SER B 1 142 ? 14.899 26.083 39.874 0.50 23.83 141 SER B C 1
ATOM 2294 C C B SER B 1 142 ? 14.895 26.034 39.981 0.50 22.96 141 SER B C 1
ATOM 2295 O O A SER B 1 142 ? 14.268 25.140 39.382 0.50 23.42 141 SER B O 1
ATOM 2296 O O B SER B 1 142 ? 14.272 25.100 39.463 0.50 22.55 141 SER B O 1
ATOM 2301 N N . SER B 1 143 ? 14.294 27.135 40.404 1.00 24.76 142 SER B N 1
ATOM 2302 C CA . SER B 1 143 ? 12.829 27.281 40.327 1.00 25.47 142 SER B CA 1
ATOM 2303 C C . SER B 1 143 ? 12.352 27.401 38.869 1.00 25.28 142 SER B C 1
ATOM 2304 O O . SER B 1 143 ? 11.188 27.089 38.545 1.00 26.84 142 SER B O 1
ATOM 2307 N N . TYR B 1 144 ? 13.256 27.827 37.980 1.00 23.51 143 TYR B N 1
ATOM 2308 C CA . TYR B 1 144 ? 12.943 27.970 36.561 1.00 23.36 143 TYR B CA 1
ATOM 2309 C C . TYR B 1 144 ? 12.997 26.651 35.829 1.00 24.16 143 TYR B C 1
ATOM 2310 O O . TYR B 1 144 ? 12.563 26.561 34.673 1.00 26.50 143 TYR B O 1
ATOM 2319 N N . GLY B 1 145 ? 13.552 25.640 36.490 1.00 23.12 144 GLY B N 1
ATOM 2320 C CA . GLY B 1 145 ? 13.670 24.323 35.918 1.00 24.59 144 GLY B CA 1
ATOM 2321 C C . GLY B 1 145 ? 15.089 23.774 35.951 1.00 24.01 144 GLY B C 1
ATOM 2322 O O . GLY B 1 145 ? 15.972 24.299 36.646 1.00 22.94 144 GLY B O 1
ATOM 2323 N N . THR B 1 146 ? 15.289 22.719 35.171 1.00 23.38 145 THR B N 1
ATOM 2324 C CA . THR B 1 146 ? 16.460 21.853 35.274 1.00 23.94 145 THR B CA 1
ATOM 2325 C C . THR B 1 146 ? 17.416 21.934 34.069 1.00 23.43 145 THR B C 1
ATOM 2326 O O . THR B 1 146 ? 17.010 22.126 32.918 1.00 22.55 145 THR B O 1
ATOM 2330 N N . ALA B 1 147 ? 18.709 21.784 34.350 1.00 24.22 146 ALA B N 1
ATOM 2331 C CA . ALA B 1 147 ? 19.710 21.614 33.326 1.00 23.54 146 ALA B CA 1
ATOM 2332 C C . ALA B 1 147 ? 20.531 20.375 33.659 1.00 23.30 146 ALA B C 1
ATOM 2333 O O . ALA B 1 147 ? 20.495 19.885 34.781 1.00 22.25 146 ALA B O 1
ATOM 2335 N N . PHE B 1 148 ? 21.235 19.862 32.664 1.00 22.77 147 PHE B N 1
ATOM 2336 C CA . PHE B 1 148 ? 22.142 18.719 32.818 1.00 23.30 147 PHE B CA 1
ATOM 2337 C C . PHE B 1 148 ? 23.405 18.949 32.016 1.00 24.59 147 PHE B C 1
ATOM 2338 O O . PHE B 1 148 ? 23.342 19.450 30.887 1.00 24.55 147 PHE B O 1
ATOM 2346 N N . ILE B 1 149 ? 24.547 18.587 32.604 1.00 24.81 148 ILE B N 1
ATOM 2347 C CA . ILE B 1 149 ? 25.774 18.438 31.858 1.00 25.59 148 ILE B CA 1
ATOM 2348 C C . ILE B 1 149 ? 26.068 16.958 31.788 1.00 23.22 148 ILE B C 1
ATOM 2349 O O . ILE B 1 149 ? 25.916 16.251 32.766 1.00 24.00 148 ILE B O 1
ATOM 2354 N N . GLU B 1 150 ? 26.433 16.490 30.605 1.00 23.15 149 GLU B N 1
ATOM 2355 C CA . GLU B 1 150 ? 26.976 15.170 30.429 1.00 23.08 149 GLU B CA 1
ATOM 2356 C C . GLU B 1 150 ? 28.314 15.235 29.674 1.00 22.81 149 GLU B C 1
ATOM 2357 O O . GLU B 1 150 ? 28.415 15.902 28.636 1.00 22.92 149 GLU B O 1
ATOM 2363 N N A VAL B 1 151 ? 29.326 14.537 30.192 0.50 22.93 150 VAL B N 1
ATOM 2364 N N B VAL B 1 151 ? 29.320 14.528 30.190 0.50 22.70 150 VAL B N 1
ATOM 2365 C CA A VAL B 1 151 ? 30.591 14.379 29.470 0.50 22.58 150 VAL B CA 1
ATOM 2366 C CA B VAL B 1 151 ? 30.603 14.383 29.493 0.50 22.10 150 VAL B CA 1
ATOM 2367 C C A VAL B 1 151 ? 30.926 12.893 29.284 0.50 23.19 150 VAL B C 1
ATOM 2368 C C B VAL B 1 151 ? 30.968 12.903 29.313 0.50 22.95 150 VAL B C 1
ATOM 2369 O O A VAL B 1 151 ? 30.541 12.040 30.092 0.50 24.27 150 VAL B O 1
ATOM 2370 O O B VAL B 1 151 ? 30.653 12.065 30.164 0.50 23.92 150 VAL B O 1
ATOM 2377 N N . CYS B 1 152 ? 31.638 12.577 28.214 1.00 24.43 151 CYS B N 1
ATOM 2378 C CA . CYS B 1 152 ? 32.085 11.194 27.962 1.00 26.38 151 CYS B CA 1
ATOM 2379 C C . CYS B 1 152 ? 33.421 11.273 27.285 1.00 28.96 151 CYS B C 1
ATOM 2380 O O . CYS B 1 152 ? 33.588 12.091 26.401 1.00 28.15 151 CYS B O 1
ATOM 2383 N N . PHE B 1 153 ? 34.386 10.463 27.715 1.00 29.09 152 PHE B N 1
ATOM 2384 C CA . PHE B 1 153 ? 35.709 10.429 27.057 1.00 30.25 152 PHE B CA 1
ATOM 2385 C C . PHE B 1 153 ? 36.114 8.995 26.851 1.00 31.73 152 PHE B C 1
ATOM 2386 O O . PHE B 1 153 ? 35.845 8.164 27.722 1.00 28.88 152 PHE B O 1
ATOM 2394 N N . GLU B 1 154 ? 36.739 8.735 25.707 1.00 34.20 153 GLU B N 1
ATOM 2395 C CA . GLU B 1 154 ? 37.494 7.503 25.428 1.00 39.44 153 GLU B CA 1
ATOM 2396 C C . GLU B 1 154 ? 38.963 7.786 25.762 1.00 41.72 153 GLU B C 1
ATOM 2397 O O . GLU B 1 154 ? 39.505 8.865 25.363 1.00 43.32 153 GLU B O 1
#

Sequence (289 aa):
NNVNFINPFLQSLLNNVISTASLELTPGKPQIKTDNLAKGDVSGLIGVGPQTKGSLSITFEQKLVLQIQNLGENPGKINEEEVTDLVGEITNVTGGAKNLLGQQKGYEEFEATPVVSGQQGHTISHKANGTKIIPFFTSSYGTAFIEVCFEGNVNFINPFLQSLLNVISTASLEELTPGKPQIKTDNLAKGDVSGLIGVGPQTKGSLSITFEQKLVLQIQNLGENPGKIINEEVTDLVGEITNVTGGAKNLLGQKGYYEFEATPVVSSGQQGHTISHKANGTKIIPFTTSSSYGTAFIEVVCFE

Foldseek 3Di:
DCLQCVLLVVLLVVVVVLPVQPKDDDDKDFDDDQQDWAFKKKKDWAKDVKIWIKMKGHHPLSLQVCCSVVDGDSFDDPVSQVVNQVSVVSVVRSQVVSVVVPMHDDGGMMDGHGTDTDDTDEPFTKIKWMAGPSGIMMMIIGMD/DDLCLCVLLVVLLCVLVCVLVAHWADDDKDQDDDQQQWAFKKKKDWFDPPKTKIKIKGHHPLVLQSNCSVVHGDSFCDPVSFVVNQVSNVSVVSSQVVVVVVVRHDDGGMMDGHGTDTDDTDDPFTKIKWIDDPSGIMMMIMGMD